Protein AF-F8P755-F1 (afdb_monomer_lite)

pLDDT: mean 76.29, std 23.22, range [25.36, 96.94]

Foldseek 3Di:
DDDDDDDDDPPDDDDDDDDPDPDPPPPDDDDDPDDDPDPDADWDQAPVRDTDGPVVRVQRVVVVVVDHDDDQPCLLVLQLCCQLCVCLQPPPFPQQDDDPPDQGGPCPVPPVSCVSRVVVVVVSVVCLLVVCSLVSSVVSCVVCVVVVHGHGSHDSPRDDNVRSSVCSVVDVVPPVVPPPPPPD

Organism: Serpula lacrymans var. lacrymans (strain S7.9) (NCBI:txid578457)

Structure (mmCIF, N/CA/C/O backbone):
data_AF-F8P755-F1
#
_entry.id   AF-F8P755-F1
#
loop_
_atom_site.group_PDB
_atom_site.id
_atom_site.type_symbol
_atom_site.label_atom_id
_atom_site.label_alt_id
_atom_site.label_comp_id
_atom_site.label_asym_id
_atom_site.label_entity_id
_atom_site.label_seq_id
_atom_site.pdbx_PDB_ins_code
_atom_site.Cartn_x
_atom_site.Cartn_y
_atom_site.Cartn_z
_atom_site.occupancy
_atom_site.B_iso_or_equiv
_atom_site.auth_seq_id
_atom_site.auth_comp_id
_atom_site.auth_asym_id
_atom_site.auth_atom_id
_atom_site.pdbx_PDB_model_num
ATOM 1 N N . MET A 1 1 ? 1.222 51.829 -11.801 1.00 36.16 1 MET A N 1
ATOM 2 C CA . MET A 1 1 ? 0.957 50.850 -12.877 1.00 36.16 1 MET A CA 1
ATOM 3 C C . MET A 1 1 ? 2.279 50.417 -13.482 1.00 36.16 1 MET A C 1
ATOM 5 O O . MET A 1 1 ? 2.888 51.223 -14.169 1.00 36.16 1 MET A O 1
ATOM 9 N N . HIS A 1 2 ? 2.726 49.192 -13.213 1.00 25.36 2 HIS A N 1
ATOM 10 C CA . HIS A 1 2 ? 3.594 48.433 -14.119 1.00 25.36 2 HIS A CA 1
ATOM 11 C C . HIS A 1 2 ? 3.539 46.960 -13.699 1.00 25.36 2 HIS A C 1
ATOM 13 O O . HIS A 1 2 ? 4.193 46.542 -12.752 1.00 25.36 2 HIS A O 1
ATOM 19 N N . LEU A 1 3 ? 2.672 46.212 -14.381 1.00 30.47 3 LEU A N 1
ATOM 20 C CA . LEU A 1 3 ? 2.688 44.755 -14.434 1.00 30.47 3 LEU A CA 1
ATOM 21 C C . LEU A 1 3 ? 3.722 44.355 -15.488 1.00 30.47 3 LEU A C 1
ATOM 23 O O . LEU A 1 3 ? 3.620 44.825 -16.622 1.00 30.47 3 LEU A O 1
ATOM 27 N N . LYS A 1 4 ? 4.652 43.458 -15.154 1.00 30.33 4 LYS A N 1
ATOM 28 C CA . LYS A 1 4 ? 5.182 42.498 -16.126 1.00 30.33 4 LYS A CA 1
ATOM 29 C C . LYS A 1 4 ? 5.299 41.122 -15.484 1.00 30.33 4 LYS A C 1
ATOM 31 O O . LYS A 1 4 ? 5.871 40.957 -14.415 1.00 30.33 4 LYS A O 1
ATOM 36 N N . SER A 1 5 ? 4.651 40.212 -16.189 1.00 33.53 5 SER A N 1
ATOM 37 C CA . SER A 1 5 ? 4.391 38.796 -16.002 1.00 33.53 5 SER A CA 1
ATOM 38 C C . SER A 1 5 ? 5.595 37.906 -16.313 1.00 33.53 5 SER A C 1
ATOM 40 O O . SER A 1 5 ? 6.328 38.178 -17.267 1.00 33.53 5 SER A O 1
ATOM 42 N N . ASP A 1 6 ? 5.697 36.805 -15.569 1.00 36.31 6 ASP A N 1
ATOM 43 C CA . ASP A 1 6 ? 6.540 35.635 -15.834 1.00 36.31 6 ASP A CA 1
ATOM 44 C C . ASP A 1 6 ? 6.227 34.950 -17.179 1.00 36.31 6 ASP A C 1
ATOM 46 O O . ASP A 1 6 ? 5.056 34.780 -17.535 1.00 36.31 6 ASP A O 1
ATOM 50 N N . PRO A 1 7 ? 7.251 34.453 -17.892 1.00 34.19 7 PRO A N 1
ATOM 51 C CA . PRO A 1 7 ? 7.132 33.333 -18.822 1.00 34.19 7 PRO A CA 1
ATOM 52 C C . PRO A 1 7 ? 7.944 32.129 -18.289 1.00 34.19 7 PRO A C 1
ATOM 54 O O . PRO A 1 7 ? 9.043 32.291 -17.782 1.00 34.19 7 PRO A O 1
ATOM 57 N N . GLY A 1 8 ? 7.535 30.871 -18.388 1.00 25.97 8 GLY A N 1
ATOM 58 C CA . GLY A 1 8 ? 6.450 30.271 -19.136 1.00 25.97 8 GLY A CA 1
ATOM 59 C C . GLY A 1 8 ? 6.357 28.780 -18.791 1.00 25.97 8 GLY A C 1
ATOM 60 O O . GLY A 1 8 ? 7.311 28.149 -18.335 1.00 25.97 8 GLY A O 1
ATOM 61 N N . SER A 1 9 ? 5.164 28.236 -19.003 1.00 28.66 9 SER A N 1
ATOM 62 C CA . SER A 1 9 ? 4.781 26.846 -18.783 1.00 28.66 9 SER A CA 1
ATOM 63 C C . SER A 1 9 ? 5.622 25.851 -19.590 1.00 28.66 9 SER A C 1
ATOM 65 O O . SER A 1 9 ? 5.665 25.917 -20.820 1.00 28.66 9 SER A O 1
ATOM 67 N N . VAL A 1 10 ? 6.169 24.844 -18.908 1.00 34.25 10 VAL A N 1
ATOM 68 C CA . VAL A 1 10 ? 6.927 23.703 -19.466 1.00 34.25 10 VAL A CA 1
ATOM 69 C C . VAL A 1 10 ? 5.993 22.634 -20.075 1.00 34.25 10 VAL A C 1
ATOM 71 O O . VAL A 1 10 ? 6.283 21.448 -20.090 1.00 34.25 10 VAL A O 1
ATOM 74 N N . TRP A 1 11 ? 4.852 23.047 -20.628 1.00 29.92 11 TRP A N 1
ATOM 75 C CA . TRP A 1 11 ? 3.978 22.187 -21.432 1.00 29.92 11 TRP A CA 1
ATOM 76 C C . TRP A 1 11 ? 3.933 22.739 -22.851 1.00 29.92 11 TRP A C 1
ATOM 78 O O . TRP A 1 11 ? 2.941 23.308 -23.302 1.00 29.92 11 TRP A O 1
ATOM 88 N N . SER A 1 12 ? 5.056 22.613 -23.555 1.00 29.86 12 SER A N 1
ATOM 89 C CA . SER A 1 12 ? 5.111 22.903 -24.985 1.00 29.86 12 SER A CA 1
ATOM 90 C C . SER A 1 12 ? 4.916 21.608 -25.759 1.00 29.86 12 SER A C 1
ATOM 92 O O . SER A 1 12 ? 5.733 20.694 -25.687 1.00 29.86 12 SER A O 1
ATOM 94 N N . LYS A 1 13 ? 3.796 21.551 -26.489 1.00 43.38 13 LYS A N 1
ATOM 95 C CA . LYS A 1 13 ? 3.436 20.521 -27.469 1.00 43.38 13 LYS A CA 1
ATOM 96 C C . LYS A 1 13 ? 4.648 20.142 -28.328 1.00 43.38 13 LYS A C 1
ATOM 98 O O . LYS A 1 13 ? 5.038 20.901 -29.214 1.00 43.3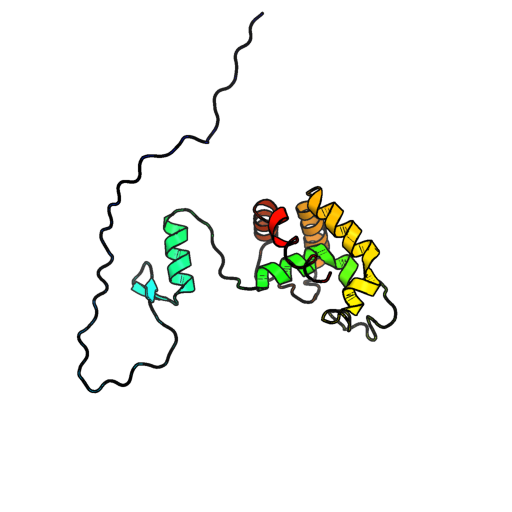8 13 LYS A O 1
ATOM 103 N N . ALA A 1 14 ? 5.202 18.955 -28.108 1.00 34.66 14 ALA A N 1
ATOM 104 C CA . ALA A 1 14 ? 6.185 18.384 -29.010 1.00 34.66 14 ALA A CA 1
ATOM 105 C C . ALA A 1 14 ? 5.465 17.768 -30.218 1.00 34.66 14 ALA A C 1
ATOM 107 O O . ALA A 1 14 ? 4.726 16.799 -30.095 1.00 34.66 14 ALA A O 1
ATOM 108 N N . GLY A 1 15 ? 5.665 18.408 -31.371 1.00 28.89 15 GLY A N 1
ATOM 109 C CA . GLY A 1 15 ? 6.008 17.758 -32.635 1.00 28.89 15 GLY A CA 1
ATOM 110 C C . GLY A 1 15 ? 5.113 16.626 -33.137 1.00 28.89 15 GLY A C 1
ATOM 111 O O . GLY A 1 15 ? 5.133 15.509 -32.640 1.00 28.89 15 GLY A O 1
ATOM 112 N N . LYS A 1 16 ? 4.438 16.899 -34.254 1.00 33.09 16 LYS A N 1
ATOM 113 C CA . LYS A 1 16 ? 3.858 15.925 -35.187 1.00 33.09 16 LYS A CA 1
ATOM 114 C C . LYS A 1 16 ? 4.801 14.715 -35.357 1.00 33.09 16 LYS A C 1
ATOM 116 O O . LYS A 1 16 ? 5.845 14.839 -35.997 1.00 33.09 16 LYS A O 1
ATOM 121 N N . LEU A 1 17 ? 4.431 13.574 -34.771 1.00 30.14 17 LEU A N 1
ATOM 122 C CA . LEU A 1 17 ? 5.158 12.307 -34.866 1.00 30.14 17 LEU A CA 1
ATOM 123 C C . LEU A 1 17 ? 5.344 11.939 -36.344 1.00 30.14 17 LEU A C 1
ATOM 125 O O . LEU A 1 17 ? 4.381 11.623 -37.043 1.00 30.14 17 LEU A O 1
ATOM 129 N N . ARG A 1 18 ? 6.585 11.982 -36.836 1.00 26.80 18 ARG A N 1
ATOM 130 C CA . ARG A 1 18 ? 6.963 11.215 -38.022 1.00 26.80 18 ARG A CA 1
ATOM 131 C C . ARG A 1 18 ? 7.302 9.815 -37.536 1.00 26.80 18 ARG A C 1
ATOM 133 O O . ARG A 1 18 ? 8.300 9.628 -36.850 1.00 26.80 18 ARG A O 1
ATOM 140 N N . PHE A 1 19 ? 6.456 8.853 -37.890 1.00 32.59 19 PHE A N 1
ATOM 141 C CA . PHE A 1 19 ? 6.781 7.435 -37.805 1.00 32.59 19 PHE A CA 1
ATOM 142 C C . PHE A 1 19 ? 8.018 7.180 -38.669 1.00 32.59 19 PHE A C 1
ATOM 144 O O . PHE A 1 19 ? 7.920 7.153 -39.892 1.00 32.59 19 PHE A O 1
ATOM 151 N N . ASN A 1 20 ? 9.177 7.005 -38.040 1.00 33.03 20 ASN A N 1
ATOM 152 C CA . ASN A 1 20 ? 10.289 6.301 -38.660 1.00 33.03 20 ASN A CA 1
ATOM 153 C C . ASN A 1 20 ? 10.396 4.941 -37.971 1.00 33.03 20 ASN A C 1
ATOM 155 O O . ASN A 1 20 ? 11.287 4.687 -37.167 1.00 33.03 20 ASN A O 1
ATOM 159 N N . GLN A 1 21 ? 9.401 4.092 -38.233 1.00 43.44 21 GLN A N 1
ATOM 160 C CA . GLN A 1 21 ? 9.524 2.666 -37.980 1.00 43.44 21 GLN A CA 1
ATOM 161 C C . GLN A 1 21 ? 10.547 2.123 -38.974 1.00 43.44 21 GLN A C 1
ATOM 163 O O . GLN A 1 21 ? 10.217 1.827 -40.119 1.00 43.44 21 GLN A O 1
ATOM 168 N N . SER A 1 22 ? 11.785 1.959 -38.527 1.00 35.69 22 SER A N 1
ATOM 169 C CA . SER A 1 22 ? 12.549 0.810 -38.990 1.00 35.69 22 SER A CA 1
ATOM 170 C C . SER A 1 22 ? 12.076 -0.358 -38.126 1.00 35.69 22 SER A C 1
ATOM 172 O O . SER A 1 22 ? 12.408 -0.378 -36.941 1.00 35.69 22 SER A O 1
ATOM 174 N N . PRO A 1 23 ? 11.241 -1.283 -38.635 1.00 35.84 23 PRO A N 1
ATOM 175 C CA . PRO A 1 23 ? 10.849 -2.443 -37.852 1.00 35.84 23 PRO A CA 1
ATOM 176 C C . PRO A 1 23 ? 12.116 -3.210 -37.469 1.00 35.84 23 PRO A C 1
ATOM 178 O O . PRO A 1 23 ? 12.945 -3.505 -38.336 1.00 35.84 23 PRO A O 1
ATOM 181 N N . CYS A 1 24 ? 12.276 -3.537 -36.183 1.00 33.16 24 CYS A N 1
ATOM 182 C CA . CYS A 1 24 ? 13.224 -4.569 -35.781 1.00 33.16 24 CYS A CA 1
ATOM 183 C C . CYS A 1 24 ? 12.910 -5.808 -36.623 1.00 33.16 24 CYS A C 1
ATOM 185 O O . CYS A 1 24 ? 11.821 -6.374 -36.522 1.00 33.16 24 CYS A O 1
ATOM 187 N N . LYS A 1 25 ? 13.833 -6.191 -37.513 1.00 29.27 25 LYS A N 1
ATOM 188 C CA . LYS A 1 25 ? 13.715 -7.423 -38.290 1.00 29.27 25 LYS A CA 1
ATOM 189 C C . LYS A 1 25 ? 13.718 -8.584 -37.302 1.00 29.27 25 LYS A C 1
ATOM 191 O O . LYS A 1 25 ? 14.775 -8.995 -36.838 1.00 29.27 25 LYS A O 1
ATOM 196 N N . VAL A 1 26 ? 12.539 -9.112 -36.993 1.00 39.41 26 VAL A N 1
ATOM 197 C CA . VAL A 1 26 ? 12.412 -10.425 -36.365 1.00 39.41 26 VAL A CA 1
ATOM 198 C C . VAL A 1 26 ? 12.814 -11.437 -37.432 1.00 39.41 26 VAL A C 1
ATOM 200 O O . VAL A 1 26 ? 12.063 -11.704 -38.369 1.00 39.41 26 VAL A O 1
ATOM 203 N N . SER A 1 27 ? 14.040 -11.946 -37.347 1.00 33.56 27 SER A N 1
ATOM 204 C CA . SER A 1 27 ? 14.503 -13.057 -38.171 1.00 33.56 27 SER A CA 1
ATOM 205 C C . SER A 1 27 ? 13.829 -14.338 -37.686 1.00 33.56 27 SER A C 1
ATOM 207 O O . SER A 1 27 ? 14.321 -15.039 -36.805 1.00 33.56 27 SER A O 1
ATOM 209 N N . LEU A 1 28 ? 12.667 -14.644 -38.260 1.00 41.91 28 LEU A N 1
ATOM 210 C CA . LEU A 1 28 ? 12.068 -15.965 -38.133 1.00 41.91 28 LEU A CA 1
ATOM 211 C C . LEU A 1 28 ? 12.961 -16.941 -38.907 1.00 41.91 28 LEU A C 1
ATOM 213 O O . LEU A 1 28 ? 13.040 -16.870 -40.131 1.00 41.91 28 LEU A O 1
ATOM 217 N N . LYS A 1 29 ? 13.682 -17.815 -38.197 1.00 41.75 29 LYS A N 1
ATOM 218 C CA . LYS A 1 29 ? 14.317 -18.974 -38.832 1.00 41.75 29 LYS A CA 1
ATOM 219 C C . LYS A 1 29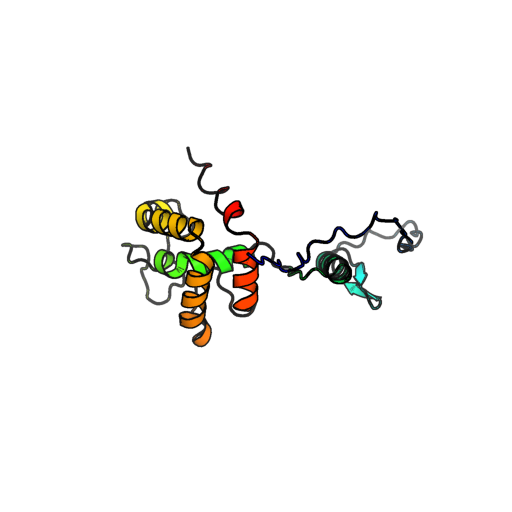 ? 13.208 -19.858 -39.405 1.00 41.75 29 LYS A C 1
ATOM 221 O O . LYS A 1 29 ? 12.255 -20.176 -38.691 1.00 41.75 29 LYS A O 1
ATOM 226 N N . GLU A 1 30 ? 13.324 -20.215 -40.681 1.00 45.88 30 GLU A N 1
ATOM 227 C CA . GLU A 1 30 ? 12.456 -21.211 -41.310 1.00 45.88 30 GLU A CA 1
ATOM 228 C C . GLU A 1 30 ? 12.571 -22.529 -40.531 1.00 45.88 30 GLU A C 1
ATOM 230 O O . GLU A 1 30 ? 13.672 -22.964 -40.189 1.00 45.88 30 GLU A O 1
ATOM 235 N N . LYS A 1 31 ? 11.422 -23.102 -40.161 1.00 42.06 31 LYS A N 1
ATOM 236 C CA . LYS A 1 31 ? 11.337 -24.329 -39.363 1.00 42.06 31 LYS A CA 1
ATOM 237 C C . LYS A 1 31 ? 11.616 -25.547 -40.239 1.00 42.06 31 LYS A C 1
ATOM 239 O O . LYS A 1 31 ? 11.001 -25.678 -41.289 1.00 42.06 31 LYS A O 1
ATOM 244 N N . GLU A 1 32 ? 12.456 -26.464 -39.763 1.00 50.09 32 GLU A N 1
ATOM 245 C CA . GLU A 1 32 ? 12.474 -27.843 -40.260 1.00 50.09 32 GLU A CA 1
ATOM 246 C C . GLU A 1 32 ? 11.271 -28.615 -39.684 1.00 50.09 32 GLU A C 1
ATOM 248 O O . GLU A 1 32 ? 10.949 -28.511 -38.496 1.00 50.09 32 GLU A O 1
ATOM 253 N N . ASP A 1 33 ? 10.602 -29.394 -40.537 1.00 50.53 33 ASP A N 1
ATOM 254 C CA . ASP A 1 33 ? 9.239 -29.933 -40.371 1.00 50.53 33 ASP A CA 1
ATOM 255 C C . ASP A 1 33 ? 9.029 -30.977 -39.245 1.00 50.53 33 ASP A C 1
ATOM 257 O O . ASP A 1 33 ? 8.011 -31.669 -39.216 1.00 50.53 33 ASP A O 1
ATOM 261 N N . ASN A 1 34 ? 9.947 -31.111 -38.281 1.00 54.16 34 ASN A N 1
ATOM 262 C CA . ASN A 1 34 ? 9.826 -32.092 -37.190 1.00 54.16 34 ASN A CA 1
ATOM 263 C C . ASN A 1 34 ? 10.221 -31.571 -35.793 1.00 54.16 34 ASN A C 1
ATOM 265 O O . ASN A 1 34 ? 10.434 -32.352 -34.862 1.00 54.16 34 ASN A O 1
ATOM 269 N N . GLU A 1 35 ? 10.301 -30.252 -35.602 1.00 54.66 35 GLU A N 1
ATOM 270 C CA . GLU A 1 35 ? 10.549 -29.662 -34.283 1.00 54.66 35 GLU A CA 1
ATOM 271 C C . GLU A 1 35 ? 9.248 -29.504 -33.477 1.00 54.66 35 GLU A C 1
ATOM 273 O O . GLU A 1 35 ? 8.381 -28.673 -33.772 1.00 54.66 35 GLU A O 1
ATOM 278 N N . LYS A 1 36 ? 9.113 -30.290 -32.400 1.00 53.00 36 LYS A N 1
ATOM 279 C CA . LYS A 1 36 ? 8.083 -30.063 -31.373 1.00 53.00 36 LYS A CA 1
ATOM 280 C C . LYS A 1 36 ? 8.234 -28.638 -30.839 1.00 53.00 36 LYS A C 1
ATOM 282 O O . LYS A 1 36 ? 9.320 -28.266 -30.405 1.00 53.00 36 LYS A O 1
ATOM 287 N N . TRP A 1 37 ? 7.144 -27.863 -30.833 1.00 50.66 37 TRP A N 1
ATOM 288 C CA . TRP A 1 37 ? 7.156 -26.484 -30.332 1.00 50.66 37 TRP A CA 1
ATOM 289 C C . TRP A 1 37 ? 7.803 -26.430 -28.940 1.00 50.66 37 TRP A C 1
ATOM 291 O O . TRP A 1 37 ? 7.354 -27.172 -28.054 1.00 50.66 37 TRP A O 1
ATOM 301 N N . PRO A 1 38 ? 8.828 -25.585 -28.724 1.00 59.22 38 PRO A N 1
ATOM 302 C CA . PRO A 1 38 ? 9.440 -25.456 -27.414 1.00 59.22 38 PRO A CA 1
ATOM 303 C C . PRO A 1 38 ? 8.365 -25.006 -26.425 1.00 59.22 38 PRO A C 1
ATOM 305 O O . PRO A 1 38 ? 7.750 -23.950 -26.573 1.00 59.22 38 PRO A O 1
ATOM 308 N N . LYS A 1 39 ? 8.088 -25.857 -25.435 1.00 65.19 39 LYS A N 1
ATOM 309 C CA . LYS A 1 39 ? 7.191 -25.537 -24.326 1.00 65.19 39 LYS A CA 1
ATOM 310 C C . LYS A 1 39 ? 7.993 -24.719 -23.319 1.00 65.19 39 LYS A C 1
ATOM 312 O O . LYS A 1 39 ? 8.925 -25.241 -22.717 1.00 65.19 39 LYS A O 1
ATOM 317 N N . GLY A 1 40 ? 7.652 -23.447 -23.149 1.00 72.12 40 GLY A N 1
ATOM 318 C CA . GLY A 1 40 ? 8.355 -22.544 -22.240 1.00 72.12 40 GLY A CA 1
ATOM 319 C C . GLY A 1 40 ? 7.845 -21.111 -22.349 1.00 72.12 40 GLY A C 1
ATOM 320 O O . GLY A 1 40 ? 7.050 -20.794 -23.234 1.00 72.12 40 GLY A O 1
ATOM 321 N N . LYS A 1 41 ? 8.289 -20.242 -21.433 1.00 75.56 41 LYS A N 1
ATOM 322 C CA . LYS A 1 41 ? 8.027 -18.800 -21.536 1.00 75.56 41 LYS A CA 1
ATOM 323 C C . LYS A 1 41 ? 8.712 -18.248 -22.790 1.00 75.56 41 LYS A C 1
ATOM 325 O O . LYS A 1 41 ? 9.797 -18.697 -23.150 1.00 75.56 41 LYS A O 1
ATOM 330 N N . SER A 1 42 ? 8.069 -17.284 -23.445 1.00 85.12 42 SER A N 1
ATOM 331 C CA . SER A 1 42 ? 8.654 -16.609 -24.609 1.00 85.12 42 SER A CA 1
ATOM 332 C C . SER A 1 42 ? 9.906 -15.833 -24.192 1.00 85.12 42 SER A C 1
ATOM 334 O O . SER A 1 42 ? 9.879 -15.131 -23.181 1.00 85.12 42 SER A O 1
ATOM 336 N N . ILE A 1 43 ? 10.981 -15.968 -24.970 1.00 87.81 43 ILE A N 1
ATOM 337 C CA . ILE A 1 43 ? 12.258 -15.272 -24.775 1.00 87.81 43 ILE A CA 1
ATOM 338 C C . ILE A 1 43 ? 12.427 -14.256 -25.907 1.00 87.81 43 ILE A C 1
ATOM 340 O O . ILE A 1 43 ? 12.201 -14.579 -27.073 1.00 87.81 43 ILE A O 1
ATOM 344 N N . TRP A 1 44 ? 12.832 -13.043 -25.549 1.00 88.50 44 TRP A N 1
ATOM 345 C CA . TRP A 1 44 ? 12.995 -11.885 -26.423 1.00 88.50 44 TRP A CA 1
ATOM 346 C C . TRP A 1 44 ? 14.444 -11.398 -26.396 1.00 88.50 44 TRP A C 1
ATOM 348 O O . TRP A 1 44 ? 15.188 -11.694 -25.463 1.00 88.50 44 TRP A O 1
ATOM 358 N N . SER A 1 45 ? 14.846 -10.649 -27.422 1.00 90.25 45 SER A N 1
ATOM 359 C CA . SER A 1 45 ? 16.174 -10.032 -27.490 1.00 90.25 45 SER A CA 1
ATOM 360 C C . SER A 1 45 ? 16.121 -8.626 -26.892 1.00 90.25 45 SER A C 1
ATOM 362 O O . SER A 1 45 ? 15.498 -7.745 -27.482 1.00 90.25 45 SER A O 1
ATOM 364 N N . GLY A 1 46 ? 16.769 -8.419 -25.746 1.00 88.31 46 GLY A N 1
ATOM 365 C CA . GLY A 1 46 ? 16.897 -7.116 -25.083 1.00 88.31 46 GLY A CA 1
ATOM 366 C C . GLY A 1 46 ? 17.954 -6.207 -25.725 1.00 88.31 46 GLY A C 1
ATOM 367 O O . GLY A 1 46 ? 18.579 -6.573 -26.727 1.00 88.31 46 GLY A O 1
ATOM 368 N N . ARG A 1 47 ? 18.186 -5.025 -25.129 1.00 81.19 47 ARG A N 1
ATOM 369 C CA . ARG A 1 47 ? 19.044 -3.940 -25.674 1.00 81.19 47 ARG A CA 1
ATOM 370 C C . ARG A 1 47 ? 20.456 -4.367 -26.100 1.00 81.19 47 ARG A C 1
ATOM 372 O O . ARG A 1 47 ? 20.996 -3.801 -27.044 1.00 81.19 47 ARG A O 1
ATOM 379 N N . ASN A 1 48 ? 21.032 -5.378 -25.447 1.00 83.19 48 ASN A N 1
ATOM 380 C CA . ASN A 1 48 ? 22.391 -5.869 -25.720 1.00 83.19 48 ASN A CA 1
ATOM 381 C C . ASN A 1 48 ? 22.423 -7.283 -26.326 1.00 83.19 48 ASN A C 1
ATOM 383 O O . ASN A 1 48 ? 23.427 -7.984 -26.216 1.00 83.19 48 ASN A O 1
ATOM 387 N N . GLY A 1 49 ? 21.316 -7.739 -26.923 1.00 81.81 49 GLY A N 1
ATOM 388 C CA . GLY A 1 49 ? 21.186 -9.121 -27.399 1.00 81.81 49 GLY A CA 1
ATOM 389 C C . GLY A 1 49 ? 21.011 -10.145 -26.272 1.00 81.81 49 GLY A C 1
ATOM 390 O O . GLY A 1 49 ? 21.122 -11.347 -26.503 1.00 81.81 49 GLY A O 1
ATOM 391 N N . GLU A 1 50 ? 20.750 -9.676 -25.051 1.00 87.69 50 GLU A N 1
ATOM 392 C CA . GLU A 1 50 ? 20.421 -10.523 -23.909 1.00 87.69 50 GLU A CA 1
ATOM 393 C C . GLU A 1 50 ? 19.058 -11.201 -24.090 1.00 87.69 50 GLU A C 1
ATOM 395 O O . GLU A 1 50 ? 18.117 -10.616 -24.626 1.00 87.69 50 GLU A O 1
ATOM 400 N N . ALA A 1 51 ? 18.951 -12.444 -23.626 1.00 88.44 51 ALA A N 1
ATOM 401 C CA . ALA A 1 51 ? 17.695 -13.178 -23.591 1.00 88.44 51 ALA A CA 1
ATOM 402 C C . ALA A 1 51 ? 16.853 -12.703 -22.395 1.00 88.44 51 ALA A C 1
ATOM 404 O O . ALA A 1 51 ? 17.164 -13.031 -21.251 1.00 88.44 51 ALA A O 1
ATOM 405 N N . VAL A 1 52 ? 15.785 -11.950 -22.659 1.00 89.44 52 VAL A N 1
ATOM 406 C CA . VAL A 1 52 ? 14.881 -11.388 -21.641 1.00 89.44 52 VAL A CA 1
ATOM 407 C C . VAL A 1 52 ? 13.465 -11.941 -21.786 1.00 89.44 52 VAL A C 1
ATOM 409 O O . VAL A 1 52 ? 13.081 -12.447 -22.841 1.00 89.44 52 VAL A O 1
ATOM 412 N N . ASN A 1 53 ? 12.665 -11.871 -20.724 1.00 90.38 53 ASN A N 1
ATOM 413 C CA . ASN A 1 53 ? 11.231 -12.147 -20.824 1.00 90.38 53 ASN A CA 1
ATOM 414 C C . ASN A 1 53 ? 10.495 -10.964 -21.485 1.00 90.38 53 ASN A C 1
ATOM 416 O O . ASN A 1 53 ? 11.082 -9.921 -21.784 1.00 90.38 53 ASN A O 1
ATOM 420 N N . VAL A 1 54 ? 9.196 -11.138 -21.734 1.00 89.12 54 VAL A N 1
ATOM 421 C CA . VAL A 1 54 ? 8.382 -10.111 -22.400 1.00 89.12 54 VAL A CA 1
ATOM 422 C C . VAL A 1 54 ? 8.236 -8.854 -21.542 1.00 89.12 54 VAL A C 1
ATOM 424 O O . VAL A 1 54 ? 8.189 -7.749 -22.071 1.00 89.12 54 VAL A O 1
ATOM 427 N N . GLU A 1 55 ? 8.205 -9.009 -20.221 1.00 90.31 55 GLU A N 1
ATOM 428 C CA . GLU A 1 55 ? 8.006 -7.916 -19.277 1.00 90.31 55 GLU A CA 1
ATOM 429 C C . GLU A 1 55 ? 9.237 -7.010 -19.210 1.00 90.31 55 GLU A C 1
ATOM 431 O O . GLU A 1 55 ? 9.109 -5.794 -19.320 1.00 90.31 55 GLU A O 1
ATOM 436 N N . THR A 1 56 ? 10.438 -7.584 -19.117 1.00 88.25 56 THR A N 1
ATOM 437 C CA . THR A 1 56 ? 11.696 -6.832 -19.195 1.00 88.25 56 THR A CA 1
ATOM 438 C C . THR A 1 56 ? 11.868 -6.196 -20.569 1.00 88.25 56 THR A C 1
ATOM 440 O O . THR A 1 56 ? 12.297 -5.049 -20.646 1.00 88.25 56 THR A O 1
ATOM 443 N N . PHE A 1 57 ? 11.490 -6.885 -21.650 1.00 89.19 57 PHE A N 1
ATOM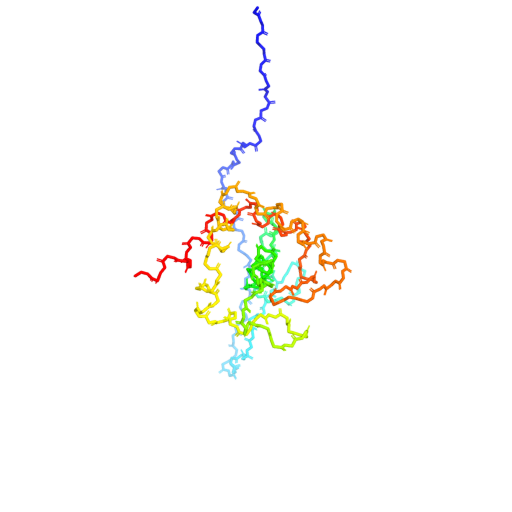 444 C CA . PHE A 1 57 ? 11.516 -6.297 -22.991 1.00 89.19 57 PHE A CA 1
ATOM 445 C C . PHE A 1 57 ? 10.600 -5.065 -23.101 1.00 89.19 57 PHE A C 1
ATOM 447 O O . PHE A 1 57 ? 11.019 -4.027 -23.610 1.00 89.19 57 PHE A O 1
ATOM 454 N N . ALA A 1 58 ? 9.372 -5.150 -22.582 1.00 89.06 58 ALA A N 1
ATOM 455 C CA . ALA A 1 58 ? 8.437 -4.027 -22.556 1.00 89.06 58 ALA A CA 1
ATOM 456 C C . ALA A 1 58 ? 8.955 -2.861 -21.695 1.00 89.06 58 ALA A C 1
ATOM 458 O O . ALA A 1 58 ? 8.895 -1.714 -22.128 1.00 89.06 58 ALA A O 1
ATOM 459 N N . LEU A 1 59 ? 9.534 -3.151 -20.524 1.00 89.25 59 LEU A N 1
ATOM 460 C CA . LEU A 1 59 ? 10.157 -2.130 -19.674 1.00 89.25 59 LEU A CA 1
ATOM 461 C C . LEU A 1 59 ? 11.297 -1.403 -20.393 1.00 89.25 59 LEU A C 1
ATOM 463 O O . LEU A 1 59 ? 11.361 -0.179 -20.337 1.00 89.25 59 LEU A O 1
ATOM 467 N N . GLN A 1 60 ? 12.163 -2.133 -21.103 1.00 90.19 60 GLN A N 1
ATOM 468 C CA . GLN A 1 60 ? 13.247 -1.528 -21.882 1.00 90.19 60 GLN A CA 1
ATOM 469 C C . GLN A 1 60 ? 12.706 -0.591 -22.971 1.00 90.19 60 GLN A C 1
ATOM 471 O O . GLN A 1 60 ? 13.235 0.501 -23.172 1.00 90.19 60 GLN A O 1
ATOM 476 N N . TYR A 1 61 ? 11.626 -0.983 -23.646 1.00 88.31 61 TYR A N 1
ATOM 477 C CA . TYR A 1 61 ? 10.982 -0.139 -24.650 1.00 88.31 61 TYR A CA 1
ATOM 478 C C . TYR A 1 61 ? 10.407 1.158 -24.051 1.00 88.31 61 TYR A C 1
ATOM 480 O O . TYR A 1 61 ? 10.592 2.237 -24.614 1.00 88.31 61 TYR A O 1
ATOM 488 N N . ASP A 1 62 ? 9.744 1.076 -22.897 1.00 86.94 62 ASP A N 1
ATOM 489 C CA . ASP A 1 62 ? 9.173 2.246 -22.217 1.00 86.94 62 ASP A CA 1
ATOM 490 C C . ASP A 1 62 ? 10.255 3.188 -21.666 1.00 86.94 62 ASP A C 1
ATOM 492 O O . ASP A 1 62 ? 10.150 4.412 -21.787 1.00 86.94 62 ASP A O 1
ATOM 496 N N . GLU A 1 63 ? 11.335 2.630 -21.127 1.00 89.38 63 GLU A N 1
ATOM 497 C CA . GLU A 1 63 ? 12.517 3.378 -20.698 1.00 89.38 63 GLU A CA 1
ATOM 498 C C . GLU A 1 63 ? 13.191 4.133 -21.853 1.00 89.38 63 GLU A C 1
ATOM 500 O O . GLU A 1 63 ? 13.624 5.270 -21.661 1.00 89.38 63 GLU A O 1
ATOM 505 N N . ASP A 1 64 ? 13.228 3.562 -23.063 1.00 87.56 64 ASP A N 1
ATOM 506 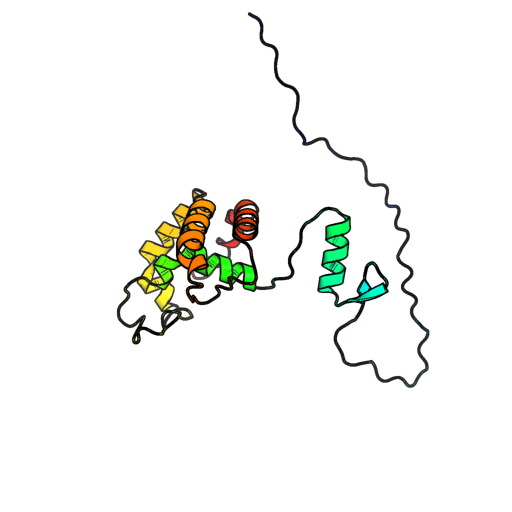C CA . ASP A 1 64 ? 13.769 4.243 -24.251 1.00 87.56 64 ASP A CA 1
ATOM 507 C C . ASP A 1 64 ? 12.921 5.466 -24.649 1.00 87.56 64 ASP A C 1
ATOM 509 O O . ASP A 1 64 ? 13.424 6.425 -25.239 1.00 87.56 64 ASP A O 1
ATOM 513 N N . MET A 1 65 ? 11.635 5.471 -24.288 1.00 86.75 65 MET A N 1
ATOM 514 C CA . MET A 1 65 ? 10.737 6.620 -24.435 1.00 86.75 65 MET A CA 1
ATOM 515 C C . MET A 1 65 ? 10.811 7.601 -23.250 1.00 86.75 65 MET A C 1
ATOM 517 O O . MET A 1 65 ? 10.096 8.605 -23.241 1.00 86.75 65 MET A O 1
ATOM 521 N N . GLY A 1 66 ? 11.680 7.345 -22.267 1.00 86.94 66 GLY A N 1
ATOM 522 C CA . GLY A 1 66 ? 11.885 8.184 -21.087 1.00 86.94 66 GLY A CA 1
ATOM 523 C C . GLY A 1 66 ? 10.924 7.906 -19.928 1.00 86.94 66 GLY A C 1
ATOM 524 O O . GLY A 1 66 ? 10.839 8.725 -19.011 1.00 86.94 66 GLY A O 1
ATOM 525 N N . PHE A 1 67 ? 10.194 6.787 -19.945 1.00 84.81 67 PHE A N 1
ATOM 526 C CA . PHE A 1 67 ? 9.327 6.387 -18.836 1.00 84.81 67 PHE A CA 1
ATOM 527 C C . PHE A 1 67 ? 10.077 5.512 -17.824 1.00 84.81 67 PHE A C 1
ATOM 529 O O . PHE A 1 67 ? 10.910 4.689 -18.180 1.00 84.81 67 PHE A O 1
ATOM 536 N N . LYS A 1 68 ? 9.747 5.653 -16.538 1.00 80.94 68 LYS A N 1
ATOM 537 C CA . LYS A 1 68 ? 10.211 4.748 -15.477 1.00 80.94 68 LYS A CA 1
ATOM 538 C C . LYS A 1 68 ? 9.126 3.705 -15.220 1.00 80.94 68 LYS A C 1
ATOM 540 O O . LYS A 1 68 ? 8.000 4.069 -14.880 1.00 80.94 68 LYS A O 1
ATOM 545 N N . GLY A 1 69 ? 9.455 2.425 -15.376 1.00 78.88 69 GLY A N 1
ATOM 546 C CA . GLY A 1 69 ? 8.534 1.310 -15.159 1.00 78.88 69 GLY A CA 1
ATOM 547 C C . GLY A 1 69 ? 9.070 0.316 -14.132 1.00 78.88 69 GLY A C 1
ATOM 548 O O . GLY A 1 69 ? 10.274 0.113 -14.019 1.00 78.88 69 GLY A O 1
ATOM 549 N N . VAL A 1 70 ? 8.169 -0.325 -13.387 1.00 79.81 70 VAL A N 1
ATOM 550 C CA . VAL A 1 70 ? 8.501 -1.445 -12.495 1.00 79.81 70 VAL A CA 1
ATOM 551 C C . VAL A 1 70 ? 7.524 -2.575 -12.774 1.00 79.81 70 VAL A C 1
ATOM 553 O O . VAL A 1 70 ? 6.308 -2.385 -12.704 1.00 79.81 70 VAL A O 1
ATOM 556 N N . HIS A 1 71 ? 8.038 -3.768 -13.066 1.00 82.88 71 HIS A N 1
ATOM 557 C CA . HIS A 1 71 ? 7.199 -4.955 -13.174 1.00 82.88 71 HIS A CA 1
ATOM 558 C C . HIS A 1 71 ? 6.884 -5.484 -11.773 1.00 82.88 71 HIS A C 1
ATOM 560 O O . HIS A 1 71 ? 7.729 -6.085 -11.113 1.00 82.88 71 HIS A O 1
ATOM 566 N N . CYS A 1 72 ? 5.668 -5.214 -11.303 1.00 80.62 72 CYS A N 1
ATOM 567 C CA . CYS A 1 72 ? 5.275 -5.489 -9.924 1.00 80.62 72 CYS A CA 1
ATOM 568 C C . CYS A 1 72 ? 3.947 -6.237 -9.765 1.00 80.62 72 CYS A C 1
ATOM 570 O O . CYS A 1 72 ? 3.572 -6.517 -8.628 1.00 80.62 72 CYS A O 1
ATOM 572 N N . GLU A 1 73 ? 3.266 -6.596 -10.859 1.00 83.50 73 GLU A N 1
ATOM 573 C CA . GLU A 1 73 ? 1.949 -7.259 -10.833 1.00 83.50 73 GLU A CA 1
ATOM 574 C C . GLU A 1 73 ? 1.024 -6.617 -9.768 1.00 83.50 73 GLU A C 1
ATOM 576 O O . GLU A 1 73 ? 0.880 -5.395 -9.724 1.00 83.50 73 GLU A O 1
ATOM 581 N N . THR A 1 74 ? 0.452 -7.414 -8.861 1.00 85.00 74 THR A N 1
ATOM 582 C CA . THR A 1 74 ? -0.402 -6.962 -7.747 1.00 85.00 74 THR A CA 1
ATOM 583 C C . THR A 1 74 ? 0.396 -6.502 -6.517 1.00 85.00 74 THR A C 1
ATOM 585 O O . THR A 1 74 ? -0.163 -5.952 -5.570 1.00 85.00 74 THR A O 1
ATOM 588 N N . ARG A 1 75 ? 1.723 -6.691 -6.493 1.00 88.94 75 ARG A N 1
ATOM 589 C CA . ARG A 1 75 ? 2.557 -6.434 -5.301 1.00 88.94 75 ARG A CA 1
ATOM 590 C C . ARG A 1 75 ? 2.561 -4.966 -4.901 1.00 88.94 75 ARG A C 1
ATOM 592 O O . ARG A 1 75 ? 2.581 -4.672 -3.714 1.00 88.94 75 ARG A O 1
ATOM 599 N N . VAL A 1 76 ? 2.517 -4.058 -5.876 1.00 89.44 76 VAL A N 1
ATOM 600 C CA . VAL A 1 76 ? 2.429 -2.617 -5.604 1.00 89.44 76 VAL A CA 1
ATOM 601 C C . VAL A 1 76 ? 1.120 -2.259 -4.901 1.00 89.44 76 VAL A C 1
ATOM 603 O O . VAL A 1 76 ? 1.126 -1.466 -3.967 1.00 89.44 76 VAL A O 1
ATOM 606 N N . ILE A 1 77 ? 0.010 -2.890 -5.293 1.00 89.38 77 ILE A N 1
ATOM 607 C CA . ILE A 1 77 ? -1.310 -2.649 -4.701 1.00 89.38 77 ILE A CA 1
ATOM 608 C C . ILE A 1 77 ? -1.318 -3.150 -3.258 1.00 89.38 77 ILE A C 1
ATOM 610 O O . ILE A 1 77 ? -1.712 -2.416 -2.359 1.00 89.38 77 ILE A O 1
ATOM 614 N N . HIS A 1 78 ? -0.803 -4.359 -3.021 1.00 91.25 78 HIS A N 1
ATOM 615 C CA . HIS A 1 78 ? -0.697 -4.923 -1.674 1.00 91.25 78 HIS A CA 1
ATOM 616 C C . HIS A 1 78 ? 0.222 -4.097 -0.763 1.00 91.25 78 HIS A C 1
ATOM 618 O O . HIS A 1 78 ? -0.106 -3.878 0.401 1.00 91.25 78 HIS A O 1
ATOM 624 N N . MET A 1 79 ? 1.340 -3.599 -1.298 1.00 92.88 79 MET A N 1
ATOM 625 C CA . MET A 1 79 ? 2.255 -2.725 -0.564 1.00 92.88 79 MET A CA 1
ATOM 626 C C . MET A 1 79 ? 1.568 -1.414 -0.166 1.00 92.88 79 MET A C 1
ATOM 628 O O . MET A 1 79 ? 1.640 -1.003 0.990 1.00 92.88 79 MET A O 1
ATOM 632 N N . LEU A 1 80 ? 0.874 -0.768 -1.108 1.00 93.12 80 LEU A N 1
ATOM 633 C CA . LEU A 1 80 ? 0.137 0.466 -0.844 1.00 93.12 80 LEU A CA 1
ATOM 634 C C . LEU A 1 80 ? -0.995 0.241 0.157 1.00 93.12 80 LEU A C 1
ATOM 636 O O . LEU A 1 80 ? -1.134 1.036 1.078 1.00 93.12 80 LEU A O 1
ATOM 640 N N . PHE A 1 81 ? -1.759 -0.844 0.021 1.00 93.38 81 PHE A N 1
ATOM 641 C CA . PHE A 1 81 ? -2.808 -1.209 0.971 1.00 93.38 81 PHE A CA 1
ATOM 642 C C . PHE A 1 81 ? -2.244 -1.357 2.388 1.00 93.38 81 PHE A C 1
ATOM 644 O O . PHE A 1 81 ? -2.723 -0.696 3.305 1.00 93.38 81 PHE A O 1
ATOM 651 N N . GLY A 1 82 ? -1.175 -2.140 2.555 1.00 94.62 82 GLY A N 1
ATOM 652 C CA . GLY A 1 82 ? -0.549 -2.351 3.858 1.00 94.62 82 GLY A CA 1
ATOM 653 C C . GLY A 1 82 ? -0.054 -1.058 4.510 1.00 94.62 82 GLY A C 1
ATOM 654 O O . GLY A 1 82 ? -0.210 -0.892 5.715 1.00 94.62 82 GLY A O 1
ATOM 655 N N . LEU A 1 83 ? 0.490 -0.114 3.733 1.00 95.50 83 LEU A N 1
ATOM 656 C CA . LEU A 1 83 ? 0.946 1.175 4.270 1.00 95.50 83 LEU A CA 1
ATOM 657 C C . LEU A 1 83 ? -0.190 2.164 4.548 1.00 95.50 83 LEU A C 1
ATOM 659 O O . LEU A 1 83 ? -0.152 2.885 5.546 1.00 95.50 83 LEU A O 1
ATOM 663 N N . LEU A 1 84 ? -1.185 2.221 3.662 1.00 95.25 84 LEU A N 1
ATOM 664 C CA . LEU A 1 84 ? -2.306 3.154 3.759 1.00 95.25 84 LEU A CA 1
ATOM 665 C C . LEU A 1 84 ? -3.333 2.737 4.806 1.00 95.25 84 LEU A C 1
ATOM 667 O O . LEU A 1 84 ? -4.042 3.603 5.303 1.00 95.25 84 LEU A O 1
ATOM 671 N N . PHE A 1 85 ? -3.425 1.448 5.130 1.00 95.75 85 PHE A N 1
ATOM 672 C CA . PHE A 1 85 ? -4.392 0.886 6.075 1.00 95.75 85 PHE A CA 1
ATOM 673 C C . PHE A 1 85 ? -3.720 0.240 7.292 1.00 95.75 85 PHE A C 1
ATOM 675 O O . PHE A 1 85 ? -4.373 -0.513 8.004 1.00 95.75 85 PHE A O 1
ATOM 682 N N . TRP A 1 86 ? -2.441 0.517 7.563 1.00 96.19 86 TRP A N 1
ATOM 683 C CA . TRP A 1 86 ? -1.684 -0.154 8.628 1.00 96.19 86 TRP A CA 1
ATOM 684 C C . TRP A 1 86 ? -2.402 -0.145 9.988 1.00 96.19 86 TRP A C 1
ATOM 686 O O . TRP A 1 86 ? -2.633 -1.187 10.596 1.00 96.19 86 TRP A O 1
ATOM 696 N N . ASP A 1 87 ? -2.816 1.030 10.450 1.00 94.88 87 ASP A N 1
ATOM 697 C CA . ASP A 1 87 ? -3.545 1.226 11.707 1.00 94.88 87 ASP A CA 1
ATOM 698 C C . ASP A 1 87 ? -4.947 0.598 11.709 1.00 94.88 87 ASP A C 1
ATOM 700 O O . ASP A 1 87 ? -5.455 0.236 12.767 1.00 94.88 87 ASP A O 1
ATOM 704 N N . ILE A 1 88 ? -5.551 0.407 10.535 1.00 95.81 88 ILE A N 1
ATOM 705 C CA . ILE A 1 88 ? -6.840 -0.276 10.370 1.00 95.81 88 ILE A CA 1
ATOM 706 C C . ILE A 1 88 ? -6.655 -1.797 10.427 1.00 95.81 88 ILE A C 1
ATOM 708 O O . ILE A 1 88 ? -7.407 -2.490 11.113 1.00 95.81 88 ILE A O 1
ATOM 712 N N . ILE A 1 89 ? -5.631 -2.328 9.752 1.00 95.06 89 ILE A N 1
ATOM 713 C CA . ILE A 1 89 ? -5.284 -3.757 9.757 1.00 95.06 89 ILE A CA 1
ATOM 714 C C . ILE A 1 89 ? -5.034 -4.228 11.194 1.00 95.06 89 ILE A C 1
ATOM 716 O O . ILE A 1 89 ? -5.547 -5.271 11.600 1.00 95.06 89 ILE A O 1
ATOM 720 N N . PHE A 1 90 ? -4.305 -3.428 11.975 1.00 94.06 90 PHE A N 1
ATOM 721 C CA . PHE A 1 90 ? -3.964 -3.719 13.369 1.00 94.06 90 PHE A CA 1
ATOM 722 C C . PHE A 1 90 ? -4.917 -3.081 14.396 1.00 94.06 90 PHE A C 1
ATOM 724 O O . PHE A 1 90 ? -4.594 -3.032 15.584 1.00 94.06 90 PHE A O 1
ATOM 731 N N . ALA A 1 91 ? -6.097 -2.613 13.973 1.00 94.06 91 ALA A N 1
ATOM 732 C CA . ALA A 1 91 ? -7.105 -2.090 14.891 1.00 94.06 91 ALA A CA 1
ATOM 733 C C . ALA A 1 91 ? -7.553 -3.170 15.903 1.00 94.06 91 ALA A C 1
ATOM 735 O O . ALA A 1 91 ? -7.657 -4.349 15.539 1.00 94.06 91 ALA A O 1
ATOM 736 N N . PRO A 1 92 ? -7.852 -2.797 17.163 1.00 92.00 92 PRO A N 1
ATOM 737 C CA . PRO A 1 92 ? -8.183 -3.744 18.227 1.00 92.00 92 PRO A CA 1
ATOM 738 C C . PRO A 1 92 ? -9.616 -4.286 18.084 1.00 92.00 92 PRO A C 1
ATOM 740 O O . PRO A 1 92 ? -10.522 -3.897 18.820 1.00 92.00 92 PRO A O 1
ATOM 743 N N . VAL A 1 93 ? -9.827 -5.194 17.131 1.00 92.81 93 VAL A N 1
ATOM 744 C CA . VAL A 1 93 ? -11.105 -5.886 16.906 1.00 92.81 93 VAL A CA 1
ATOM 745 C C . VAL A 1 93 ? -11.106 -7.236 17.646 1.00 92.81 93 VAL A C 1
ATOM 747 O O . VAL A 1 93 ? -10.171 -8.023 17.471 1.00 92.81 93 VAL A O 1
ATOM 750 N N . PRO A 1 94 ? -12.127 -7.545 18.473 1.00 91.50 94 PRO A N 1
ATOM 751 C CA . PRO A 1 94 ? -12.214 -8.829 19.171 1.00 91.50 94 PRO A CA 1
ATOM 752 C C . PRO A 1 94 ? -12.194 -10.022 18.206 1.00 91.50 94 PRO A C 1
ATOM 754 O O . PRO A 1 94 ? -12.945 -10.043 17.236 1.00 91.50 94 PRO A O 1
ATOM 757 N N . GLY A 1 95 ? -11.345 -11.017 18.478 1.00 89.38 95 GLY A N 1
ATOM 758 C CA . GLY A 1 95 ? -11.202 -12.219 17.642 1.00 89.38 95 GLY A CA 1
ATOM 759 C C . GLY A 1 95 ? -10.411 -12.019 16.343 1.00 89.38 95 GLY A C 1
ATOM 760 O O . GLY A 1 95 ? -10.190 -12.978 15.610 1.00 89.38 95 GLY A O 1
ATOM 761 N N . ALA A 1 96 ? -9.942 -10.800 16.047 1.00 91.38 96 ALA A N 1
ATOM 762 C CA . ALA A 1 96 ? -9.100 -10.553 14.877 1.00 91.38 96 ALA A CA 1
ATOM 763 C C . ALA A 1 96 ? -7.674 -11.103 15.060 1.00 91.38 96 ALA A C 1
ATOM 765 O O . ALA A 1 96 ? -7.069 -11.591 14.106 1.00 91.38 96 ALA A O 1
ATOM 766 N N . PHE A 1 97 ? -7.148 -11.059 16.286 1.00 93.44 97 PHE A N 1
ATOM 767 C CA . PHE A 1 97 ? -5.829 -11.576 16.647 1.00 93.44 97 PHE A CA 1
ATOM 768 C C . PHE A 1 97 ? -5.941 -12.465 17.887 1.00 93.44 97 PHE A C 1
ATOM 770 O O . PHE A 1 97 ? -6.414 -12.025 18.932 1.00 93.44 97 PHE A O 1
ATOM 777 N N . GLU A 1 98 ? -5.465 -13.700 17.774 1.00 90.62 98 GLU A N 1
ATOM 778 C CA . GLU A 1 98 ? -5.428 -14.693 18.854 1.00 90.62 98 GLU A CA 1
ATOM 779 C C . GLU A 1 98 ? -4.016 -14.829 19.440 1.00 90.62 98 GLU A C 1
ATOM 781 O O . GLU A 1 98 ? -3.841 -15.197 20.601 1.00 90.62 98 GLU A O 1
ATOM 786 N N . THR A 1 99 ? -2.978 -14.526 18.647 1.00 88.75 99 THR A N 1
ATOM 787 C CA . THR A 1 99 ? -1.577 -14.655 19.069 1.00 88.75 99 THR A CA 1
ATOM 788 C C . THR A 1 99 ? -0.737 -13.425 18.700 1.00 88.75 99 THR A C 1
ATOM 790 O O . THR A 1 99 ? -0.983 -12.803 17.664 1.00 88.75 99 THR A O 1
ATOM 793 N N . PRO A 1 100 ? 0.321 -13.101 19.474 1.00 84.44 100 PRO A N 1
ATOM 794 C CA . PRO A 1 100 ? 1.186 -11.945 19.201 1.00 84.44 100 PRO A CA 1
ATOM 795 C C . PRO A 1 100 ? 2.027 -12.035 17.917 1.00 84.44 100 PRO A C 1
ATOM 797 O O . PRO A 1 100 ? 2.666 -11.057 17.545 1.00 84.44 100 PRO A O 1
ATOM 800 N N . PHE A 1 101 ? 2.085 -13.200 17.265 1.00 84.94 101 PHE A N 1
ATOM 801 C CA . PHE A 1 101 ? 2.950 -13.449 16.102 1.00 84.94 101 PHE A CA 1
ATOM 802 C C . PHE A 1 101 ? 2.217 -13.328 14.760 1.00 84.94 101 PHE A C 1
ATOM 804 O O . PHE A 1 101 ? 2.785 -13.628 13.710 1.00 84.94 101 PHE A O 1
ATOM 811 N N . GLN A 1 102 ? 0.948 -12.925 14.778 1.00 88.56 102 GLN A N 1
ATOM 812 C CA . GLN A 1 102 ? 0.154 -12.771 13.569 1.00 88.56 102 GLN A CA 1
ATOM 813 C C . GLN A 1 102 ? 0.507 -11.484 12.826 1.00 88.56 102 GLN A C 1
ATOM 815 O O . GLN A 1 102 ? 0.497 -10.388 13.374 1.00 88.56 102 GLN A O 1
ATOM 820 N N . SER A 1 103 ? 0.767 -11.636 11.533 1.00 85.75 103 SER A N 1
ATOM 821 C CA . SER A 1 103 ? 1.087 -10.548 10.608 1.00 85.75 103 SER A CA 1
ATOM 822 C C . SER A 1 103 ? -0.117 -9.835 9.996 1.00 85.75 103 SER A C 1
ATOM 824 O O . SER A 1 103 ? 0.044 -8.880 9.238 1.00 85.75 103 SER A O 1
ATOM 826 N N . ALA A 1 104 ? -1.298 -10.400 10.214 1.00 90.75 104 ALA A N 1
ATOM 827 C CA . ALA A 1 104 ? -2.574 -9.983 9.662 1.00 90.75 104 ALA A CA 1
ATOM 828 C C . ALA A 1 104 ? -3.678 -10.479 10.593 1.00 90.75 104 ALA A C 1
ATOM 830 O O . ALA A 1 104 ? -3.494 -11.532 11.222 1.00 90.75 104 ALA A O 1
ATOM 831 N N . PRO A 1 105 ? -4.816 -9.780 10.653 1.00 93.81 105 PRO A N 1
ATOM 832 C CA . PRO A 1 105 ? -5.955 -10.294 11.374 1.00 93.81 105 PRO A CA 1
ATOM 833 C C . PRO A 1 105 ? -6.547 -11.505 10.636 1.00 93.81 105 PRO A C 1
ATOM 835 O O . PRO A 1 105 ? -6.427 -11.628 9.414 1.00 93.81 105 PRO A O 1
ATOM 838 N N . LEU A 1 106 ? -7.177 -12.411 11.384 1.00 93.81 106 LEU A N 1
ATOM 839 C CA . LEU A 1 106 ? -7.778 -13.640 10.850 1.00 93.81 106 LEU A CA 1
ATOM 840 C C . LEU A 1 106 ? -8.882 -13.366 9.827 1.00 93.81 106 LEU A C 1
ATOM 842 O O . LEU A 1 106 ? -9.123 -14.197 8.959 1.00 93.81 106 LEU A O 1
ATOM 846 N N . ASP A 1 107 ? -9.523 -12.204 9.921 1.00 94.06 107 ASP A N 1
ATOM 847 C CA . ASP A 1 107 ? -10.631 -11.807 9.067 1.00 94.06 107 ASP A CA 1
ATOM 848 C C . ASP A 1 107 ? -10.204 -11.072 7.791 1.00 94.06 107 ASP A C 1
ATOM 850 O O . ASP A 1 107 ? -11.075 -10.727 7.010 1.00 94.06 107 ASP A O 1
ATOM 854 N N . ILE A 1 108 ? -8.909 -10.847 7.520 1.00 92.31 108 ILE A N 1
ATOM 855 C CA . ILE A 1 108 ? -8.463 -9.964 6.417 1.00 92.31 108 ILE A CA 1
ATOM 856 C C . ILE A 1 108 ? -8.989 -10.338 5.019 1.00 92.31 108 ILE A C 1
ATOM 858 O O . ILE A 1 108 ? -9.083 -9.478 4.148 1.00 92.31 108 ILE A O 1
ATOM 862 N N . ALA A 1 109 ? -9.294 -11.616 4.795 1.00 90.94 109 ALA A N 1
ATOM 863 C CA . ALA A 1 109 ? -9.826 -12.131 3.534 1.00 90.94 109 ALA A CA 1
ATOM 864 C C . ALA A 1 109 ? -11.343 -12.401 3.586 1.00 90.94 109 ALA A C 1
ATOM 866 O O . ALA A 1 109 ? -11.878 -13.020 2.672 1.00 90.94 109 ALA A O 1
ATOM 867 N N . GLU A 1 110 ? -12.013 -11.958 4.650 1.00 92.62 110 GLU A N 1
ATOM 868 C CA . GLU A 1 110 ? -13.429 -12.180 4.929 1.00 92.62 110 GLU A CA 1
ATOM 869 C C . GLU A 1 110 ? -14.196 -10.850 4.912 1.00 92.62 110 GLU A C 1
ATOM 871 O O . GLU A 1 110 ? -13.676 -9.802 5.308 1.00 92.62 110 GLU A O 1
ATOM 876 N N . ASP A 1 111 ? -15.481 -10.893 4.555 1.00 90.75 111 ASP A N 1
ATOM 877 C CA . ASP A 1 111 ? -16.352 -9.704 4.531 1.00 90.75 111 ASP A CA 1
ATOM 878 C C . ASP A 1 111 ? -16.447 -9.020 5.909 1.00 90.75 111 ASP A C 1
ATOM 880 O O . ASP A 1 111 ? -16.643 -7.804 6.028 1.00 90.75 111 ASP A O 1
ATOM 884 N N . SER A 1 112 ? -16.257 -9.791 6.987 1.00 92.94 112 SER A N 1
ATOM 885 C CA . SER A 1 112 ? -16.250 -9.281 8.357 1.00 92.94 112 SER A CA 1
ATOM 886 C C . SER A 1 112 ? -15.141 -8.262 8.622 1.00 92.94 112 SER A C 1
ATOM 888 O O . SER A 1 112 ? -15.323 -7.425 9.510 1.00 92.94 112 SER A O 1
ATOM 890 N N . PHE A 1 113 ? -14.037 -8.264 7.864 1.00 94.69 113 PHE A N 1
ATOM 891 C CA . PHE A 1 113 ? -12.973 -7.267 8.017 1.00 94.69 113 PHE A CA 1
ATOM 892 C C . PHE A 1 113 ? -13.486 -5.855 7.774 1.00 94.69 113 PHE A C 1
ATOM 894 O O . PHE A 1 113 ? -13.281 -4.968 8.606 1.00 94.69 113 PHE A O 1
ATOM 901 N N . TYR A 1 114 ? -14.204 -5.663 6.665 1.00 93.38 114 TYR A N 1
ATOM 902 C CA . TYR A 1 114 ? -14.793 -4.373 6.335 1.00 93.38 114 TYR A CA 1
ATOM 903 C C . TYR A 1 114 ? -15.894 -4.012 7.332 1.00 93.38 114 TYR A C 1
ATOM 905 O O . TYR A 1 114 ? -15.877 -2.924 7.900 1.00 93.38 114 TYR A O 1
ATOM 913 N N . HIS A 1 115 ? -16.817 -4.933 7.622 1.00 93.44 115 HIS A N 1
ATOM 914 C CA . HIS A 1 115 ? -17.945 -4.637 8.508 1.00 93.44 115 HIS A CA 1
ATOM 915 C C . HIS A 1 115 ? -17.527 -4.281 9.940 1.00 93.44 115 HIS A C 1
ATOM 917 O O . HIS A 1 115 ? -18.097 -3.364 10.528 1.00 93.44 115 HIS A O 1
ATOM 923 N N . SER A 1 116 ? -16.521 -4.960 10.493 1.00 94.50 116 SER A N 1
ATOM 924 C CA . SER A 1 116 ? -16.017 -4.693 11.849 1.00 94.50 116 SER A CA 1
ATOM 925 C C . SER A 1 116 ? -15.209 -3.396 11.962 1.00 94.50 116 SER A C 1
ATOM 927 O O . SER A 1 116 ? -15.051 -2.872 13.063 1.00 94.50 116 SER A O 1
ATOM 929 N N . ARG A 1 117 ? -14.709 -2.863 10.839 1.00 95.62 117 ARG A N 1
ATOM 930 C CA . ARG A 1 117 ? -13.858 -1.662 10.768 1.00 95.62 117 ARG A CA 1
ATOM 931 C C . ARG A 1 117 ? -14.458 -0.566 9.887 1.00 95.62 117 ARG A C 1
ATOM 933 O O . ARG A 1 117 ? -13.748 0.353 9.489 1.00 95.62 117 ARG A O 1
ATOM 940 N N . LYS A 1 118 ? -15.758 -0.641 9.589 1.00 94.38 118 LYS A N 1
ATOM 941 C CA . LYS A 1 118 ? -16.414 0.207 8.586 1.00 94.38 118 LYS A CA 1
ATOM 942 C C . LYS A 1 118 ? -16.156 1.690 8.830 1.00 94.38 118 LYS A C 1
ATOM 944 O O . LYS A 1 118 ? -15.689 2.379 7.938 1.00 94.38 118 LYS A O 1
ATOM 949 N N . GLU A 1 119 ? -16.398 2.165 10.048 1.00 95.75 119 GLU A N 1
ATOM 950 C CA . GLU A 1 119 ? -16.262 3.588 10.389 1.00 95.75 119 GLU A CA 1
ATOM 951 C C . GLU A 1 119 ? -14.844 4.125 10.136 1.00 95.75 119 GLU A C 1
ATOM 953 O O . GLU A 1 119 ? -14.680 5.161 9.495 1.00 95.75 119 GLU A O 1
ATOM 958 N N . ILE A 1 120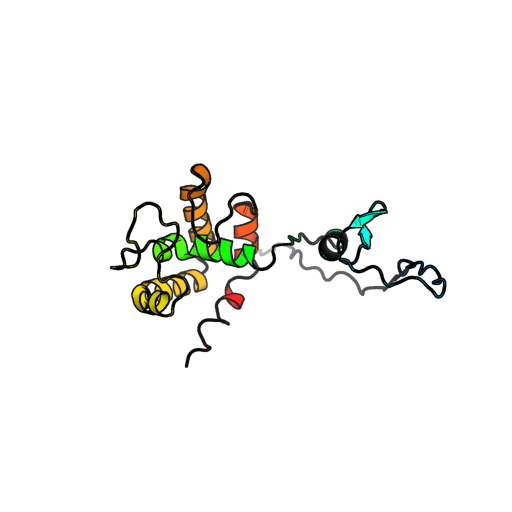 ? -13.813 3.394 10.575 1.00 96.12 120 ILE A N 1
ATOM 959 C CA . ILE A 1 120 ? -12.413 3.806 10.391 1.00 96.12 120 ILE A CA 1
ATOM 960 C C . ILE A 1 120 ? -11.943 3.649 8.939 1.00 96.12 120 ILE A C 1
ATOM 962 O O . ILE A 1 120 ? -11.110 4.429 8.481 1.00 96.12 120 ILE A O 1
ATOM 966 N N . ILE A 1 121 ? -12.488 2.675 8.201 1.00 94.81 121 ILE A N 1
ATOM 967 C CA . ILE A 1 121 ? -12.220 2.497 6.770 1.00 94.81 121 ILE A CA 1
ATOM 968 C C . ILE A 1 121 ? -12.803 3.660 5.973 1.00 94.81 121 ILE A C 1
ATOM 970 O O . ILE A 1 121 ? -12.071 4.273 5.201 1.00 94.81 121 ILE A O 1
ATOM 974 N N . GLU A 1 122 ? -14.073 4.002 6.183 1.00 94.38 122 GLU A N 1
ATOM 975 C CA . GLU A 1 122 ? -14.719 5.119 5.484 1.00 94.38 122 GLU A CA 1
ATOM 976 C C . GLU A 1 122 ? -13.999 6.441 5.772 1.00 94.38 122 GLU A C 1
ATOM 978 O O . GLU A 1 122 ? -13.654 7.173 4.846 1.00 94.38 122 GLU A O 1
ATOM 983 N N . GLN A 1 123 ? -13.640 6.698 7.035 1.00 95.44 123 GLN A N 1
ATOM 984 C CA . GLN A 1 123 ? -12.845 7.873 7.392 1.00 95.44 123 GLN A CA 1
ATOM 985 C C . GLN A 1 123 ? -11.492 7.893 6.665 1.00 95.44 123 GLN A C 1
ATOM 987 O O . GLN A 1 123 ? -11.065 8.935 6.166 1.00 95.44 123 GLN A O 1
ATOM 992 N N . ARG A 1 124 ? -10.799 6.751 6.578 1.00 94.94 124 ARG A N 1
ATOM 993 C CA . ARG A 1 124 ? -9.539 6.664 5.834 1.00 94.94 124 ARG A CA 1
ATOM 994 C C . ARG A 1 124 ? -9.751 6.947 4.355 1.00 94.94 124 ARG A C 1
ATOM 996 O O . ARG A 1 124 ? -8.943 7.664 3.778 1.00 94.94 124 ARG A O 1
ATOM 1003 N N . LEU A 1 125 ? -10.813 6.442 3.738 1.00 92.12 125 LEU A N 1
ATOM 1004 C CA . LEU A 1 125 ? -11.111 6.728 2.334 1.00 92.12 125 LEU A CA 1
ATOM 1005 C C . LEU A 1 125 ? -11.302 8.235 2.095 1.00 92.12 125 LEU A C 1
ATOM 1007 O O . LEU A 1 125 ? -10.688 8.770 1.172 1.00 92.12 125 LEU A O 1
ATOM 1011 N N . GLU A 1 126 ? -12.017 8.942 2.973 1.00 92.38 126 GLU A N 1
ATOM 1012 C CA . GLU A 1 126 ? -12.141 10.410 2.917 1.00 92.38 126 GLU A CA 1
ATOM 1013 C C . GLU A 1 126 ? -10.778 11.119 3.044 1.00 92.38 126 GLU A C 1
ATOM 1015 O O . GLU A 1 126 ? -10.479 12.086 2.333 1.00 92.38 126 GLU A O 1
ATOM 1020 N N . GLU A 1 127 ? -9.893 10.628 3.917 1.00 92.19 127 GLU A N 1
ATOM 1021 C CA . GLU A 1 127 ? -8.526 11.144 4.036 1.00 92.19 127 GLU A CA 1
ATOM 1022 C C . GLU A 1 127 ? -7.734 10.976 2.735 1.00 92.19 127 GLU A C 1
ATOM 1024 O O . GLU A 1 127 ? -7.033 11.902 2.313 1.00 92.19 127 GLU A O 1
ATOM 1029 N N . LEU A 1 128 ? -7.867 9.829 2.069 1.00 90.88 128 LEU A N 1
ATOM 1030 C CA . LEU A 1 128 ? -7.210 9.573 0.788 1.00 90.88 128 LEU A CA 1
ATOM 1031 C C . LEU A 1 128 ? -7.769 10.472 -0.317 1.00 90.88 128 LEU A C 1
ATOM 1033 O O . LEU A 1 128 ? -6.989 11.010 -1.106 1.00 90.88 128 LEU A O 1
ATOM 1037 N N . GLU A 1 129 ? -9.083 10.698 -0.338 1.00 87.44 129 GLU A N 1
ATOM 1038 C CA . GLU A 1 129 ? -9.736 11.619 -1.274 1.00 87.44 129 GLU A CA 1
ATOM 1039 C C . GLU A 1 129 ? -9.296 13.073 -1.075 1.00 87.44 129 GLU A C 1
ATOM 1041 O O . GLU A 1 129 ? -9.092 13.801 -2.048 1.00 87.44 129 GLU A O 1
ATOM 1046 N N . SER A 1 130 ? -9.055 13.480 0.173 1.00 89.19 130 SER A N 1
ATOM 1047 C CA . SER A 1 130 ? -8.503 14.802 0.500 1.00 89.19 130 SER A CA 1
ATOM 1048 C C . SER A 1 130 ? -7.000 14.949 0.215 1.00 89.19 130 SER A C 1
ATOM 1050 O O . SER A 1 130 ? -6.430 16.011 0.464 1.00 89.19 130 SER A O 1
ATOM 1052 N N . GLY A 1 131 ? -6.351 13.916 -0.334 1.00 88.69 131 GLY A N 1
ATOM 1053 C CA . GLY A 1 131 ? -4.953 13.963 -0.765 1.00 88.69 131 GLY A CA 1
ATOM 1054 C C . GLY A 1 131 ? -3.929 13.615 0.317 1.00 88.69 131 GLY A C 1
ATOM 1055 O O . GLY A 1 131 ? -2.734 13.770 0.081 1.00 88.69 131 GLY A O 1
ATOM 1056 N N . LYS A 1 132 ? -4.348 13.087 1.474 1.00 92.38 132 LYS A N 1
ATOM 1057 C CA . LYS A 1 132 ? -3.437 12.743 2.588 1.00 92.38 132 LYS A CA 1
ATOM 1058 C C . LYS A 1 132 ? -2.639 11.453 2.378 1.00 92.38 132 LYS A C 1
ATOM 1060 O O . LYS A 1 132 ? -1.871 11.047 3.246 1.00 92.38 132 LYS A O 1
ATOM 1065 N N . ALA A 1 133 ? -2.808 10.782 1.240 1.00 92.12 133 ALA A N 1
ATOM 1066 C CA . ALA A 1 133 ? -2.196 9.481 0.980 1.00 92.12 133 ALA A CA 1
ATOM 1067 C C . ALA A 1 133 ? -0.656 9.512 1.077 1.00 92.12 133 ALA A C 1
ATOM 1069 O O . ALA A 1 133 ? -0.054 8.584 1.615 1.00 92.12 133 ALA A O 1
ATOM 1070 N N . GLN A 1 134 ? -0.024 10.594 0.606 1.00 93.50 134 GLN A N 1
ATOM 1071 C CA . GLN A 1 134 ? 1.427 10.786 0.707 1.00 93.50 134 GLN A CA 1
ATOM 1072 C C . GLN A 1 134 ? 1.890 10.891 2.164 1.00 93.50 134 GLN A C 1
ATOM 1074 O O . GLN A 1 134 ? 2.875 10.255 2.533 1.00 93.50 134 GLN A O 1
ATOM 1079 N N . ASP A 1 135 ? 1.165 11.647 2.989 1.00 95.00 135 ASP A N 1
ATOM 1080 C CA . ASP A 1 135 ? 1.498 11.854 4.400 1.00 95.00 135 ASP A CA 1
ATOM 1081 C C . ASP A 1 135 ? 1.342 10.559 5.202 1.00 95.00 135 ASP A C 1
ATOM 1083 O O . ASP A 1 135 ? 2.190 10.226 6.032 1.00 95.00 135 ASP A O 1
ATOM 1087 N N . ILE A 1 136 ? 0.278 9.799 4.924 1.00 96.00 136 ILE A N 1
ATOM 1088 C CA . ILE A 1 136 ? 0.018 8.500 5.554 1.00 96.00 136 ILE A CA 1
ATOM 1089 C C . ILE A 1 136 ? 1.136 7.516 5.206 1.00 96.00 136 ILE A C 1
ATOM 1091 O O . ILE A 1 136 ? 1.758 6.976 6.116 1.00 96.00 136 ILE A O 1
ATOM 1095 N N . ILE A 1 137 ? 1.447 7.334 3.916 1.00 95.75 137 ILE A N 1
ATOM 1096 C CA . ILE A 1 137 ? 2.571 6.487 3.478 1.00 95.75 137 ILE A CA 1
ATOM 1097 C C . ILE A 1 137 ? 3.872 6.966 4.112 1.00 95.75 137 ILE A C 1
ATOM 1099 O O . ILE A 1 137 ? 4.643 6.150 4.604 1.00 95.75 137 ILE A O 1
ATOM 1103 N N . GLY A 1 138 ? 4.108 8.279 4.118 1.00 96.25 138 GLY A N 1
ATOM 1104 C CA . GLY A 1 138 ? 5.317 8.881 4.655 1.00 96.25 138 GLY A CA 1
ATOM 1105 C C . GLY A 1 138 ? 5.551 8.501 6.113 1.00 96.25 138 GLY A C 1
ATOM 1106 O O . GLY A 1 138 ? 6.620 7.991 6.440 1.00 96.25 138 GLY A O 1
ATOM 1107 N N . ARG A 1 139 ? 4.526 8.692 6.949 1.00 96.94 139 ARG A N 1
ATOM 1108 C CA . ARG A 1 139 ? 4.540 8.356 8.375 1.00 96.94 139 ARG A CA 1
ATOM 1109 C C . ARG A 1 139 ? 4.679 6.854 8.617 1.00 96.94 139 ARG A C 1
ATOM 1111 O O . ARG A 1 139 ? 5.541 6.456 9.392 1.00 96.94 139 ARG A O 1
ATOM 1118 N N . THR A 1 140 ? 3.862 6.031 7.957 1.00 96.56 140 THR A N 1
ATOM 1119 C CA . THR A 1 140 ? 3.883 4.572 8.147 1.00 96.56 140 THR A CA 1
ATOM 1120 C C . THR A 1 140 ? 5.227 3.976 7.717 1.00 96.56 140 THR A C 1
ATOM 1122 O O . THR A 1 140 ? 5.782 3.124 8.407 1.00 96.56 140 THR A O 1
ATOM 1125 N N . ASP A 1 141 ? 5.787 4.430 6.594 1.00 96.75 141 ASP A N 1
ATOM 1126 C CA . ASP A 1 141 ? 7.085 3.958 6.105 1.00 96.75 141 ASP A CA 1
ATOM 1127 C C . ASP A 1 141 ? 8.221 4.342 7.069 1.00 96.75 141 ASP A C 1
ATOM 1129 O O . ASP A 1 141 ? 9.002 3.471 7.448 1.00 96.75 141 ASP A O 1
ATOM 1133 N N . ASP A 1 142 ? 8.262 5.593 7.547 1.00 96.75 142 ASP A N 1
ATOM 1134 C CA . ASP A 1 142 ? 9.288 6.054 8.500 1.00 96.75 142 ASP A CA 1
ATOM 1135 C C . ASP A 1 142 ? 9.250 5.294 9.832 1.00 96.75 142 ASP A C 1
ATOM 1137 O O . ASP A 1 142 ? 10.296 5.034 10.428 1.00 96.75 142 ASP A O 1
ATOM 1141 N N . GLU A 1 143 ? 8.057 4.929 10.299 1.00 96.88 143 GLU A N 1
ATOM 1142 C CA . GLU A 1 143 ? 7.875 4.229 11.569 1.00 96.88 143 GLU A CA 1
ATOM 1143 C C . GLU A 1 143 ? 8.276 2.748 11.483 1.00 96.88 143 GLU A C 1
ATOM 1145 O O . GLU A 1 143 ? 8.959 2.229 12.370 1.00 96.88 143 GLU A O 1
ATOM 1150 N N . TYR A 1 144 ? 7.881 2.054 10.411 1.00 95.94 144 TYR A N 1
ATOM 1151 C CA . TYR A 1 144 ? 7.955 0.589 10.355 1.00 95.94 144 TYR A CA 1
ATOM 1152 C C . TYR A 1 144 ? 9.083 0.037 9.479 1.00 95.94 144 TYR A C 1
ATOM 1154 O O . TYR A 1 144 ? 9.571 -1.068 9.746 1.00 95.94 144 TYR A O 1
ATOM 1162 N N . ARG A 1 145 ? 9.557 0.785 8.475 1.00 95.38 145 ARG A N 1
ATOM 1163 C CA . ARG A 1 145 ? 10.654 0.339 7.601 1.00 95.38 145 ARG A CA 1
ATOM 1164 C C . ARG A 1 145 ? 11.972 0.105 8.350 1.00 95.38 145 ARG A C 1
ATOM 1166 O O . ARG A 1 145 ? 12.594 -0.917 8.059 1.00 95.38 145 ARG A O 1
ATOM 1173 N N . PRO A 1 146 ? 12.423 0.955 9.302 1.00 95.88 146 PRO A N 1
ATOM 1174 C CA . PRO A 1 146 ? 13.714 0.756 9.974 1.00 95.88 146 PRO A CA 1
ATOM 1175 C C . PRO A 1 146 ? 13.820 -0.581 10.713 1.00 95.88 146 PRO A C 1
ATOM 1177 O O . PRO A 1 146 ? 14.890 -1.183 10.759 1.00 95.88 146 PRO A O 1
ATOM 1180 N N . ASN A 1 147 ? 12.695 -1.060 11.247 1.00 94.25 147 ASN A N 1
ATOM 1181 C CA . ASN A 1 147 ? 12.611 -2.328 11.968 1.00 94.25 147 ASN A CA 1
ATOM 1182 C C . ASN A 1 147 ? 12.255 -3.509 11.054 1.00 94.25 147 ASN A C 1
ATOM 1184 O O . ASN A 1 147 ? 12.207 -4.647 11.517 1.00 94.25 147 ASN A O 1
ATOM 1188 N N . GLY A 1 148 ? 11.975 -3.254 9.771 1.00 92.69 148 GLY A N 1
ATOM 1189 C CA . GLY A 1 148 ? 11.479 -4.263 8.842 1.00 92.69 148 GLY A CA 1
ATOM 1190 C C . GLY A 1 148 ? 10.185 -4.915 9.328 1.00 92.69 148 GLY A C 1
ATOM 1191 O O . GLY A 1 148 ? 10.005 -6.117 9.128 1.00 92.69 148 GLY A O 1
ATOM 1192 N N . THR A 1 149 ? 9.312 -4.153 10.001 1.00 92.81 149 THR A N 1
ATOM 1193 C CA . THR A 1 149 ? 8.126 -4.702 10.666 1.00 92.81 149 THR A CA 1
ATOM 1194 C C . THR A 1 149 ? 7.259 -5.447 9.665 1.00 92.81 149 THR A C 1
ATOM 1196 O O . THR A 1 149 ? 6.975 -4.957 8.570 1.00 92.81 149 THR A O 1
ATOM 1199 N N . TYR A 1 150 ? 6.858 -6.657 10.034 1.00 90.75 150 TYR A N 1
ATOM 1200 C CA . TYR A 1 150 ? 6.119 -7.520 9.134 1.00 90.75 150 TYR A CA 1
ATOM 1201 C C . TYR A 1 150 ? 4.637 -7.128 9.107 1.00 90.75 150 TYR A C 1
ATOM 1203 O O . TYR A 1 150 ? 3.995 -7.011 10.147 1.00 90.75 150 TYR A O 1
ATOM 1211 N N . CYS A 1 151 ? 4.092 -6.975 7.904 1.00 91.56 151 CYS A N 1
ATOM 1212 C CA . CYS A 1 151 ? 2.674 -6.766 7.647 1.00 91.56 151 CYS A CA 1
ATOM 1213 C C . CYS A 1 151 ? 2.310 -7.487 6.349 1.00 91.56 151 CYS A C 1
ATOM 1215 O O . CYS A 1 151 ? 3.117 -7.595 5.420 1.00 91.56 151 CYS A O 1
ATOM 1217 N N . VAL A 1 152 ? 1.099 -8.022 6.289 1.00 88.69 152 VAL A N 1
ATOM 1218 C CA . VAL A 1 152 ? 0.565 -8.654 5.082 1.00 88.69 152 VAL A CA 1
ATOM 1219 C C . VAL A 1 152 ? 0.622 -7.725 3.873 1.00 88.69 152 VAL A C 1
ATOM 1221 O O . VAL A 1 152 ? 0.249 -6.559 3.930 1.00 88.69 152 VAL A O 1
ATOM 1224 N N . GLY A 1 153 ? 1.133 -8.252 2.760 1.00 86.50 153 GLY A N 1
ATOM 1225 C CA . GLY A 1 153 ? 1.275 -7.493 1.518 1.00 86.50 153 GLY A CA 1
ATOM 1226 C C . GLY A 1 153 ? 2.462 -6.525 1.480 1.00 86.50 153 GLY A C 1
ATOM 1227 O O . GLY A 1 153 ? 2.835 -6.089 0.391 1.00 86.50 153 GLY A O 1
ATOM 1228 N N . VAL A 1 154 ? 3.106 -6.248 2.619 1.00 93.19 154 VAL A N 1
ATOM 1229 C CA . VAL A 1 154 ? 4.226 -5.309 2.717 1.00 93.19 154 VAL A CA 1
ATOM 1230 C C . VAL A 1 154 ? 5.553 -6.012 2.442 1.00 93.19 154 VAL A C 1
ATOM 1232 O O . VAL A 1 154 ? 5.890 -7.041 3.028 1.00 93.19 154 VAL A O 1
ATOM 1235 N N . ARG A 1 155 ? 6.322 -5.446 1.512 1.00 91.50 155 ARG A N 1
ATOM 1236 C CA . ARG A 1 155 ? 7.621 -5.948 1.057 1.00 91.50 155 ARG A CA 1
ATOM 1237 C C . ARG A 1 155 ? 8.608 -4.797 0.929 1.00 91.50 155 ARG A C 1
ATOM 1239 O O . ARG A 1 155 ? 8.698 -4.142 -0.109 1.00 91.50 155 ARG A O 1
ATOM 1246 N N . TRP A 1 156 ? 9.347 -4.563 2.010 1.00 92.44 156 TRP A N 1
ATOM 1247 C CA . TRP A 1 156 ? 10.296 -3.454 2.139 1.00 92.44 156 TRP A CA 1
ATOM 1248 C C . TRP A 1 156 ? 11.434 -3.489 1.109 1.00 92.44 156 TRP A C 1
ATOM 1250 O O . TRP A 1 156 ? 12.004 -2.445 0.799 1.00 92.44 156 TRP A O 1
ATOM 1260 N N . ASP A 1 157 ? 11.733 -4.670 0.565 1.00 90.81 157 ASP A N 1
ATOM 1261 C CA . ASP A 1 157 ? 12.776 -4.939 -0.425 1.00 90.81 157 ASP A CA 1
ATOM 1262 C C . ASP A 1 157 ? 12.395 -4.559 -1.865 1.00 90.81 157 ASP A C 1
ATOM 1264 O O . ASP A 1 157 ? 13.277 -4.441 -2.711 1.00 90.81 157 ASP A O 1
ATOM 1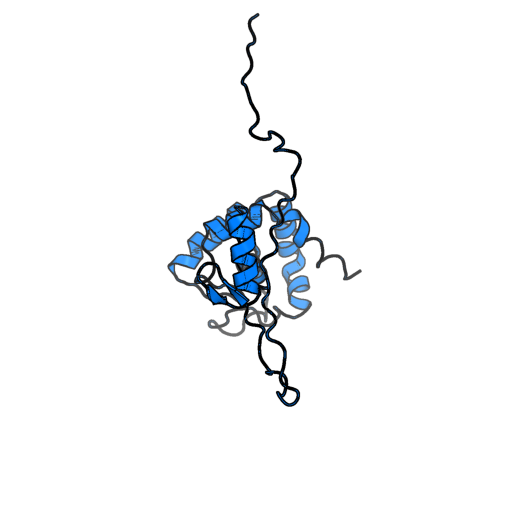268 N N . LEU A 1 158 ? 11.103 -4.370 -2.157 1.00 89.12 158 LEU A N 1
ATOM 1269 C CA . LEU A 1 158 ? 10.623 -4.182 -3.532 1.00 89.12 158 LEU A CA 1
ATOM 1270 C C . LEU A 1 158 ? 10.507 -2.719 -3.962 1.00 89.12 158 LEU A C 1
ATOM 1272 O O . LEU A 1 158 ? 10.692 -2.423 -5.140 1.00 89.12 158 LEU A O 1
ATOM 1276 N N . PHE A 1 159 ? 10.178 -1.819 -3.035 1.00 90.62 159 PHE A N 1
ATOM 1277 C CA . PHE A 1 159 ? 9.917 -0.414 -3.347 1.00 90.62 159 PHE A CA 1
ATOM 1278 C C . PHE A 1 159 ? 10.589 0.510 -2.345 1.00 90.62 159 PHE A C 1
ATOM 1280 O O . PHE A 1 159 ? 10.524 0.293 -1.126 1.00 90.62 159 PHE A O 1
ATOM 1287 N N . THR A 1 160 ? 11.176 1.589 -2.857 1.00 92.12 160 THR A N 1
ATOM 1288 C CA . THR A 1 160 ? 11.618 2.692 -2.009 1.00 92.12 160 THR A CA 1
ATOM 1289 C C . THR A 1 160 ? 10.419 3.537 -1.581 1.00 92.12 160 THR A C 1
ATOM 1291 O O . THR A 1 160 ? 9.385 3.569 -2.252 1.00 92.12 160 THR A O 1
ATOM 1294 N N . LYS A 1 161 ? 10.563 4.269 -0.473 1.00 93.31 161 LYS A N 1
ATOM 1295 C CA . LYS A 1 161 ? 9.561 5.247 -0.025 1.00 93.31 161 LYS A CA 1
ATOM 1296 C C . LYS A 1 161 ? 9.192 6.234 -1.140 1.00 93.31 161 LYS A C 1
ATOM 1298 O O . LYS A 1 161 ? 8.020 6.540 -1.340 1.00 93.31 161 LYS A O 1
ATOM 1303 N N . GLN A 1 162 ? 10.195 6.688 -1.892 1.00 91.50 162 GLN A N 1
ATOM 1304 C CA . GLN A 1 162 ? 10.016 7.643 -2.980 1.00 91.50 162 GLN A CA 1
ATOM 1305 C C . GLN A 1 162 ? 9.194 7.056 -4.134 1.00 91.50 162 GLN A C 1
ATOM 1307 O O . GLN A 1 162 ? 8.296 7.731 -4.630 1.00 91.50 162 GLN A O 1
ATOM 1312 N N . ASP A 1 163 ? 9.429 5.792 -4.508 1.00 90.12 163 ASP A N 1
ATOM 1313 C CA . ASP A 1 163 ? 8.625 5.121 -5.540 1.00 90.12 163 ASP A CA 1
ATOM 1314 C C . ASP A 1 163 ? 7.147 5.068 -5.134 1.00 90.12 163 ASP A C 1
ATOM 1316 O O . ASP A 1 163 ? 6.264 5.365 -5.934 1.00 90.12 163 ASP A O 1
ATOM 1320 N N . LEU A 1 164 ? 6.868 4.734 -3.871 1.00 91.38 164 LEU A N 1
ATOM 1321 C CA . LEU A 1 164 ? 5.504 4.622 -3.350 1.00 91.38 164 LEU A CA 1
ATOM 1322 C C . LEU A 1 164 ? 4.782 5.972 -3.346 1.00 91.38 164 LEU A C 1
ATOM 1324 O O . LEU A 1 164 ? 3.621 6.048 -3.749 1.00 91.38 164 LEU A O 1
ATOM 1328 N N . ILE A 1 165 ? 5.479 7.044 -2.961 1.00 91.06 165 ILE A N 1
ATOM 1329 C CA . ILE A 1 165 ? 4.955 8.413 -3.028 1.00 91.06 165 ILE A CA 1
ATOM 1330 C C . ILE A 1 165 ? 4.708 8.823 -4.486 1.00 91.06 165 ILE A C 1
ATOM 1332 O O . ILE A 1 165 ? 3.649 9.361 -4.800 1.00 91.06 165 ILE A O 1
ATOM 1336 N N . GLU A 1 166 ? 5.619 8.547 -5.416 1.00 87.75 166 GLU A N 1
ATOM 1337 C CA . GLU A 1 166 ? 5.407 8.846 -6.841 1.00 87.75 166 GLU A CA 1
ATOM 1338 C C . GLU A 1 166 ? 4.169 8.123 -7.390 1.00 87.75 166 GLU A C 1
ATOM 1340 O O . GLU A 1 166 ? 3.308 8.741 -8.022 1.00 87.75 166 GLU A O 1
ATOM 1345 N N . ILE A 1 167 ? 4.023 6.835 -7.074 1.00 87.12 167 ILE A N 1
ATOM 1346 C CA . ILE A 1 167 ? 2.889 6.013 -7.507 1.00 87.12 167 ILE A CA 1
ATOM 1347 C C . ILE A 1 167 ? 1.569 6.556 -6.944 1.00 87.12 167 ILE A C 1
ATOM 1349 O O . ILE A 1 167 ? 0.591 6.682 -7.691 1.00 87.12 167 ILE A O 1
ATOM 1353 N N . VAL A 1 168 ? 1.533 6.915 -5.654 1.00 86.50 168 VAL A N 1
ATOM 1354 C CA . VAL A 1 168 ? 0.318 7.420 -4.995 1.00 86.50 168 VAL A CA 1
ATOM 1355 C C . VAL A 1 168 ? -0.138 8.746 -5.611 1.00 86.50 168 VAL A C 1
ATOM 1357 O O . VAL A 1 168 ? -1.323 8.937 -5.886 1.00 86.50 168 VAL A O 1
ATOM 1360 N N . THR A 1 169 ? 0.825 9.619 -5.921 1.00 81.00 169 THR A N 1
ATOM 1361 C CA . THR A 1 169 ? 0.603 10.969 -6.464 1.00 81.00 169 THR A CA 1
ATOM 1362 C C . THR A 1 169 ? -0.001 10.932 -7.861 1.00 81.00 169 THR A C 1
ATOM 1364 O O . THR A 1 169 ? -0.859 11.743 -8.200 1.00 81.00 169 THR A O 1
ATOM 1367 N N . VAL A 1 170 ? 0.441 9.985 -8.689 1.00 70.38 170 VAL A N 1
ATOM 1368 C CA . VAL A 1 170 ? 0.032 9.913 -10.095 1.00 70.38 170 VAL A CA 1
ATOM 1369 C C . VAL A 1 170 ? -1.331 9.224 -10.263 1.00 70.38 170 VAL A C 1
ATOM 1371 O O . VAL A 1 170 ? -1.991 9.444 -11.282 1.00 70.38 170 VAL A O 1
ATOM 1374 N N . ARG A 1 171 ? -1.781 8.382 -9.311 1.00 62.94 171 ARG A N 1
ATOM 1375 C CA . ARG A 1 171 ? -2.863 7.411 -9.596 1.00 62.94 171 ARG A CA 1
ATOM 1376 C C . ARG A 1 171 ? -3.913 7.098 -8.524 1.00 62.94 171 ARG A C 1
ATOM 1378 O O . ARG A 1 171 ? -4.908 6.471 -8.892 1.00 62.94 171 ARG A O 1
ATOM 1385 N N . VAL A 1 172 ? -3.786 7.491 -7.255 1.00 56.06 172 VAL A N 1
ATOM 1386 C CA . VAL A 1 172 ? -4.642 6.863 -6.219 1.00 56.06 172 VAL A CA 1
ATOM 1387 C C . VAL A 1 172 ? -6.113 7.287 -6.220 1.00 56.06 172 VAL A C 1
ATOM 1389 O O . VAL A 1 172 ? -6.967 6.459 -5.915 1.00 56.06 172 VAL A O 1
ATOM 1392 N N . LEU A 1 173 ? -6.464 8.470 -6.729 1.00 50.91 173 LEU A N 1
ATOM 1393 C CA . LEU A 1 173 ? -7.870 8.908 -6.758 1.00 50.91 173 LEU A CA 1
ATOM 1394 C C . LEU A 1 173 ? -8.771 8.160 -7.766 1.00 50.91 173 LEU A C 1
ATOM 1396 O O . LEU A 1 173 ? -9.984 8.341 -7.743 1.00 50.91 173 LEU A O 1
ATOM 1400 N N . LYS A 1 174 ? -8.227 7.318 -8.661 1.00 52.88 174 LYS A N 1
ATOM 1401 C CA . LYS A 1 174 ? -9.038 6.544 -9.630 1.00 52.88 174 LYS A CA 1
ATOM 1402 C C . LYS A 1 174 ? -9.146 5.047 -9.339 1.00 52.88 174 LYS A C 1
ATOM 1404 O O . LYS A 1 174 ? -10.078 4.430 -9.841 1.00 52.88 174 LYS A O 1
ATOM 1409 N N . ILE A 1 175 ? -8.221 4.465 -8.576 1.00 51.62 175 ILE A N 1
ATOM 1410 C CA . ILE A 1 175 ? -8.143 3.003 -8.393 1.00 51.62 175 ILE A CA 1
ATOM 1411 C C . ILE A 1 175 ? -9.057 2.533 -7.252 1.00 51.62 175 ILE A C 1
ATOM 1413 O O . ILE A 1 175 ? -9.774 1.554 -7.420 1.00 51.62 175 ILE A O 1
ATOM 1417 N N . LEU A 1 176 ? -9.117 3.268 -6.137 1.00 51.25 176 LEU A N 1
ATOM 1418 C CA . LEU A 1 176 ? -9.866 2.836 -4.946 1.00 51.25 176 LEU A CA 1
ATOM 1419 C C . LEU A 1 176 ? -11.397 2.908 -5.097 1.00 51.25 176 LEU A C 1
ATOM 1421 O O . LEU A 1 176 ? -12.116 2.284 -4.326 1.00 51.25 176 LEU A O 1
ATOM 1425 N N . ARG A 1 177 ? -11.914 3.613 -6.113 1.00 48.97 177 ARG A N 1
ATOM 1426 C CA . ARG A 1 177 ? -13.364 3.729 -6.348 1.00 48.97 177 ARG A CA 1
ATOM 1427 C C . ARG A 1 177 ? -13.977 2.512 -7.060 1.00 48.97 177 ARG A C 1
ATOM 1429 O O . ARG A 1 177 ? -15.196 2.420 -7.132 1.00 48.97 177 ARG A O 1
ATOM 1436 N N . VAL A 1 178 ? -13.171 1.600 -7.616 1.00 45.84 178 VAL A N 1
ATOM 1437 C CA . VAL A 1 178 ? -13.687 0.504 -8.464 1.00 45.84 178 VAL A CA 1
ATOM 1438 C C . VAL A 1 178 ? -14.079 -0.750 -7.667 1.00 45.84 178 VAL A C 1
ATOM 1440 O O . VAL A 1 178 ? -14.949 -1.479 -8.128 1.00 45.84 178 VAL A O 1
ATOM 1443 N N . GLU A 1 179 ? -13.536 -0.987 -6.468 1.00 47.84 179 GLU A N 1
ATOM 1444 C CA . GLU A 1 179 ? -13.808 -2.232 -5.715 1.00 47.84 179 GLU A CA 1
ATOM 1445 C C . GLU A 1 179 ? -14.821 -2.100 -4.565 1.00 47.84 179 GLU A C 1
ATOM 1447 O O . GLU A 1 179 ? -15.413 -3.100 -4.182 1.00 47.84 179 GLU A O 1
ATOM 1452 N N . VAL A 1 180 ? -15.106 -0.895 -4.056 1.00 49.09 180 VAL A N 1
ATOM 1453 C CA . VAL A 1 180 ? -16.034 -0.728 -2.911 1.00 49.09 180 VAL A CA 1
ATOM 1454 C C . VAL A 1 180 ? -17.504 -0.537 -3.340 1.00 49.09 180 VAL A C 1
ATOM 1456 O O . VAL A 1 180 ? -18.408 -0.711 -2.534 1.00 49.09 180 VAL A O 1
ATOM 1459 N N . LEU A 1 181 ? -17.783 -0.244 -4.618 1.00 43.81 181 LEU A N 1
ATOM 1460 C CA . LEU A 1 181 ? -19.140 0.058 -5.119 1.00 43.81 181 LEU A CA 1
ATOM 1461 C C . LEU A 1 181 ? -19.815 -1.086 -5.906 1.00 43.81 181 LEU A C 1
ATOM 1463 O O . LEU A 1 181 ? -20.756 -0.832 -6.653 1.00 43.81 181 LEU A O 1
ATOM 1467 N N . LEU A 1 182 ? -19.346 -2.332 -5.782 1.00 44.75 182 LEU A N 1
ATOM 1468 C CA . LEU A 1 182 ? -19.975 -3.498 -6.433 1.00 44.75 182 LEU A CA 1
ATOM 1469 C C . LEU A 1 182 ? -20.752 -4.416 -5.471 1.00 44.75 182 LEU A C 1
ATOM 1471 O O . LEU A 1 182 ? -21.120 -5.520 -5.867 1.00 44.75 182 LEU A O 1
ATOM 1475 N N . SER A 1 183 ? -21.046 -3.955 -4.253 1.00 45.59 183 SER A N 1
ATOM 1476 C CA . SER A 1 183 ? -21.780 -4.735 -3.242 1.00 45.59 183 SER A CA 1
ATOM 1477 C C . SER A 1 183 ? -23.159 -4.168 -2.870 1.00 45.59 183 SER A C 1
ATOM 1479 O O . SER A 1 183 ? -23.656 -4.486 -1.792 1.00 45.59 183 SER A O 1
ATOM 1481 N N . ASP A 1 184 ? -23.780 -3.373 -3.750 1.00 46.34 184 ASP A N 1
ATOM 1482 C CA . ASP A 1 184 ? -25.203 -2.994 -3.645 1.00 46.34 184 ASP A CA 1
ATOM 1483 C C . ASP A 1 184 ? -26.090 -3.857 -4.561 1.00 46.34 184 ASP A C 1
ATOM 1485 O O . ASP A 1 184 ? -25.787 -3.950 -5.777 1.00 46.34 184 ASP A O 1
#

Secondary structure (DSSP, 8-state):
---------S------------------PPPPTT-PPP-S---EE-TTS-EE-HHHHHHHHHHHTT------TTHHHHHHHHHHSHHHHTS--TTT-SSTT-SS-TTTTSHHHHHHTHHHHHHHHHHHHTTTHHHHHHHHHHHHTTTT---TT--TTT--HHHHHHHHHHHHHHHTTTTSSS--

Radius of gyration: 23.84 Å; chains: 1; bounding box: 48×83×60 Å

Sequence (184 aa):
MHLKSDPGSVWSKAGKLRFNQSPCKVSLKEKEDNEKWPKGKSIWSGRNGEAVNVETFALQYDEDMGFKGVHCETRVIHMLFGLLFWDIIFAPVPGAFETPFQSAPLDIAEDSFYHSRKEIIEQRLEELESGKAQDIIGRTDDEYRPNGTYCVGVRWDLFTKQDLIEIVTVRVLKILRVEVLLSD

InterPro domains:
  IPR033315 Fanconi-associated nuclease 1-like [PTHR15749] (21-169)